Protein AF-A0AAU9J959-F1 (afdb_monomer)

Foldseek 3Di:
DDDPPPDPPVPPVPPPPQVPFDKDWDFAQAWKAFPPPRDIDHGRDIFIWGWDFDQADVPRTWIKTWGADPPPRDIWIWIQDPVVRDIATDPRMDGFDDPPDDPDPDPDPPPPVCVVVPCPPPPDPPPPPDVVCCVVCVVVVVVVVVVCVVCPCVVVVVVVVVVVVVVVVVVVVVVVVVVVVVVVVVVVVVVVVVVVVVVVVVVVVVVVVVVVVVVVVVVVVVVVVPD

Solvent-accessible surface area (backbone atoms only — not comparable to full-atom values): 13712 Å² total; per-residue (Å²): 146,82,84,84,89,74,79,83,72,80,64,90,71,76,74,63,81,71,75,79,42,56,75,45,81,42,62,35,89,53,36,31,25,32,74,87,73,68,50,73,44,53,54,67,44,75,42,71,23,34,52,42,78,78,52,62,58,88,91,46,73,27,42,33,40,40,30,63,43,93,84,78,64,47,60,33,30,36,31,49,36,83,89,79,75,43,76,42,67,69,36,51,41,44,82,55,78,85,66,93,82,64,95,73,92,70,85,67,83,73,54,84,74,60,65,70,73,64,64,71,76,78,71,70,83,75,66,76,76,55,70,70,54,48,68,62,47,44,63,54,51,50,54,50,49,64,58,47,60,77,55,68,61,48,62,61,55,51,50,53,51,53,52,51,53,52,52,51,51,52,50,51,52,52,51,52,52,51,49,50,57,50,49,53,52,52,53,52,50,51,50,53,51,52,52,54,53,52,52,51,54,51,52,52,50,51,54,50,51,53,52,50,52,55,49,52,53,55,54,52,61,60,60,70,76,76,119

Structure (mmCIF, N/CA/C/O backbone):
data_AF-A0AAU9J959-F1
#
_entry.id   AF-A0AAU9J959-F1
#
loop_
_atom_site.group_PDB
_atom_site.id
_atom_site.type_symbol
_atom_site.label_atom_id
_atom_site.label_alt_id
_atom_site.label_comp_id
_atom_site.label_asym_id
_atom_site.label_entity_id
_atom_site.label_seq_id
_atom_site.pdbx_PDB_ins_code
_atom_site.Cartn_x
_atom_site.Cartn_y
_atom_site.Cartn_z
_atom_site.occupancy
_atom_site.B_iso_or_equiv
_atom_site.auth_seq_id
_atom_site.auth_comp_id
_atom_site.auth_asym_id
_atom_site.auth_atom_id
_atom_site.pdbx_PDB_model_num
ATOM 1 N N . MET A 1 1 ? -31.324 23.853 -32.632 1.00 37.91 1 MET A N 1
ATOM 2 C CA . MET A 1 1 ? -30.798 22.564 -32.136 1.00 37.91 1 MET A CA 1
ATOM 3 C C . MET A 1 1 ? -29.363 22.775 -31.656 1.00 37.91 1 MET A C 1
ATOM 5 O O . MET A 1 1 ? -28.458 22.082 -32.082 1.00 37.91 1 MET A O 1
ATOM 9 N N . GLU A 1 2 ? -29.163 23.761 -30.781 1.00 39.84 2 GLU A N 1
ATOM 10 C CA . GLU A 1 2 ? -27.874 24.140 -30.195 1.00 39.84 2 GLU A CA 1
ATOM 11 C C . GLU A 1 2 ? -28.209 24.862 -28.891 1.00 39.84 2 GLU A C 1
ATOM 13 O O . GLU A 1 2 ? -28.784 25.939 -28.966 1.00 39.84 2 GLU A O 1
ATOM 18 N N . ASP A 1 3 ? -27.973 24.251 -27.724 1.00 32.47 3 ASP A N 1
ATOM 19 C CA . ASP A 1 3 ? -28.011 24.964 -26.430 1.00 32.47 3 ASP A CA 1
ATOM 20 C C . ASP A 1 3 ? -27.574 24.095 -25.228 1.00 32.47 3 ASP A C 1
ATOM 22 O O . ASP A 1 3 ? -28.152 24.150 -24.148 1.00 32.47 3 ASP A O 1
ATOM 26 N N . TRP A 1 4 ? -26.524 23.275 -25.370 1.00 44.03 4 TRP A N 1
ATOM 27 C CA . TRP A 1 4 ? -25.929 22.568 -24.216 1.00 44.03 4 TRP A CA 1
ATOM 28 C C . TRP A 1 4 ? -24.707 23.292 -23.620 1.00 44.03 4 TRP A C 1
ATOM 30 O O . TRP A 1 4 ? -24.178 22.880 -22.592 1.00 44.03 4 TRP A O 1
ATOM 40 N N . LYS A 1 5 ? -24.272 24.411 -24.219 1.00 39.72 5 LYS A N 1
ATOM 41 C CA . LYS A 1 5 ? -23.145 25.236 -23.741 1.00 39.72 5 LYS A CA 1
ATOM 42 C C . LYS A 1 5 ? -23.583 26.386 -22.823 1.00 39.72 5 LYS A C 1
ATOM 44 O O . LYS A 1 5 ? -23.086 27.503 -22.937 1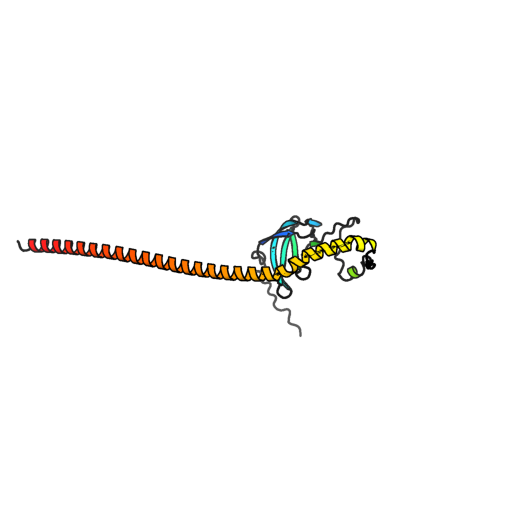.00 39.72 5 LYS A O 1
ATOM 49 N N . ARG A 1 6 ? -24.506 26.136 -21.893 1.00 37.28 6 ARG A N 1
ATOM 50 C CA . ARG A 1 6 ? -24.833 27.083 -20.816 1.00 37.28 6 ARG A CA 1
ATOM 51 C C . ARG A 1 6 ? -24.855 26.354 -19.480 1.00 37.28 6 ARG A C 1
ATOM 53 O O . ARG A 1 6 ? -25.817 25.668 -19.165 1.00 37.28 6 ARG A O 1
ATOM 60 N N . GLY A 1 7 ? -23.798 26.553 -18.690 1.00 36.66 7 GLY A N 1
ATOM 61 C CA . GLY A 1 7 ? -23.841 26.278 -17.254 1.00 36.66 7 GLY A CA 1
ATOM 62 C C . GLY A 1 7 ? -22.758 25.369 -16.683 1.00 36.66 7 GLY A C 1
ATOM 63 O O . GLY A 1 7 ? -23.074 24.569 -15.814 1.00 36.66 7 GLY A O 1
ATOM 64 N N . ILE A 1 8 ? -21.490 25.518 -17.074 1.00 38.78 8 ILE A N 1
ATOM 65 C CA . ILE A 1 8 ? -20.405 25.222 -16.128 1.00 38.78 8 ILE A CA 1
ATOM 66 C C . ILE A 1 8 ? -20.077 26.562 -15.478 1.00 38.78 8 ILE A C 1
ATOM 68 O O . ILE A 1 8 ? -19.287 27.344 -16.001 1.00 38.78 8 ILE A O 1
ATOM 72 N N . LYS A 1 9 ? -20.777 26.892 -14.387 1.00 37.84 9 LYS A N 1
ATOM 73 C CA . LYS A 1 9 ? -20.259 27.907 -13.471 1.00 37.84 9 LYS A CA 1
ATOM 74 C C . LYS A 1 9 ? -18.955 27.324 -12.942 1.00 37.84 9 LYS A C 1
ATOM 76 O O . LYS A 1 9 ? -18.967 26.250 -12.352 1.00 37.84 9 LYS A O 1
ATOM 81 N N . GLU A 1 10 ? -17.840 27.982 -13.228 1.00 45.91 10 GLU A N 1
ATOM 82 C CA . GLU A 1 10 ? -16.581 27.707 -12.548 1.00 45.91 10 GLU A CA 1
ATOM 83 C C . GLU A 1 10 ? -16.807 28.001 -11.065 1.00 45.91 10 GLU A C 1
ATOM 85 O O . GLU A 1 10 ? -16.746 29.150 -10.615 1.00 45.91 10 GLU A O 1
ATOM 90 N N . ASP A 1 11 ? -17.167 26.966 -10.311 1.00 43.56 11 ASP A N 1
ATOM 91 C CA . ASP A 1 11 ? -17.245 27.033 -8.865 1.00 43.56 11 ASP A CA 1
ATOM 92 C C . ASP A 1 11 ? -15.832 27.327 -8.360 1.00 43.56 11 ASP A C 1
ATOM 94 O O . ASP A 1 11 ? -14.996 26.434 -8.256 1.00 43.56 11 ASP A O 1
ATOM 98 N N . LYS A 1 12 ? -15.563 28.592 -8.019 1.00 45.69 12 LYS A N 1
ATOM 99 C CA . LYS A 1 12 ? -14.295 29.102 -7.456 1.00 45.69 12 LYS A CA 1
ATOM 100 C C . LYS A 1 12 ? -13.940 28.519 -6.073 1.00 45.69 12 LYS A C 1
ATOM 102 O O . LYS A 1 12 ? -13.174 29.113 -5.328 1.00 45.69 12 LYS A O 1
ATOM 107 N N . ASN A 1 13 ? -14.510 27.367 -5.722 1.00 45.75 13 ASN A N 1
ATOM 108 C CA . ASN A 1 13 ? -14.187 26.560 -4.550 1.00 45.75 13 ASN A CA 1
ATOM 109 C C . ASN A 1 13 ? -13.456 25.255 -4.939 1.00 45.75 13 ASN A C 1
ATOM 111 O O . ASN A 1 13 ? -13.311 24.341 -4.132 1.00 45.75 13 ASN A O 1
ATOM 115 N N . CYS A 1 14 ? -13.000 25.140 -6.193 1.00 44.38 14 CYS A N 1
ATOM 116 C CA . CYS A 1 14 ? -12.197 24.025 -6.697 1.00 44.38 14 CYS A CA 1
ATOM 117 C C . CYS A 1 14 ? -10.697 24.120 -6.344 1.00 44.38 14 CYS A C 1
ATOM 119 O O . CYS A 1 14 ? -9.874 23.431 -6.945 1.00 44.38 14 CYS A O 1
ATOM 121 N N . GLU A 1 15 ? -10.333 24.924 -5.345 1.00 46.97 15 GLU A N 1
ATOM 122 C CA . GLU A 1 15 ? -9.021 24.898 -4.700 1.00 46.97 15 GLU A CA 1
ATOM 123 C C . GLU A 1 15 ? -9.154 24.124 -3.379 1.00 46.97 15 GLU A C 1
ATOM 125 O O . GLU A 1 15 ? -9.933 24.496 -2.513 1.00 46.97 15 GLU A O 1
ATOM 130 N N . ASN A 1 16 ? -8.398 23.025 -3.255 1.00 53.12 16 ASN A N 1
ATOM 131 C CA . ASN A 1 16 ? -8.235 22.160 -2.070 1.00 53.12 16 ASN A CA 1
ATOM 132 C C . ASN A 1 16 ? -9.115 20.915 -1.861 1.00 53.12 16 ASN A C 1
ATOM 134 O O . ASN A 1 16 ? -9.102 20.327 -0.779 1.00 53.12 16 ASN A O 1
ATOM 138 N N . TRP A 1 17 ? -9.703 20.337 -2.913 1.00 47.16 17 TRP A N 1
ATOM 139 C CA . TRP A 1 17 ? -10.293 18.985 -2.813 1.00 47.16 17 TRP A CA 1
ATOM 140 C C . TRP A 1 17 ? -9.295 17.895 -2.355 1.00 47.16 17 TRP A C 1
ATOM 142 O O . TRP A 1 17 ? -9.695 16.867 -1.812 1.00 47.16 17 TRP A O 1
ATOM 152 N N . ARG A 1 18 ? -7.982 18.121 -2.521 1.00 55.59 18 ARG A N 1
ATOM 153 C CA . ARG A 1 18 ? -6.918 17.198 -2.084 1.00 55.59 18 ARG A CA 1
ATOM 154 C C . ARG A 1 18 ? -6.575 17.271 -0.597 1.00 55.59 18 ARG A C 1
ATOM 156 O O . ARG A 1 18 ? -5.924 16.358 -0.094 1.00 55.59 18 ARG A O 1
ATOM 163 N N . GLU A 1 19 ? -6.972 18.324 0.115 1.00 64.62 19 GLU A N 1
ATOM 164 C CA . GLU A 1 19 ? -6.566 18.503 1.517 1.00 64.62 19 GLU A CA 1
ATOM 165 C C . GLU A 1 19 ? -7.244 17.516 2.468 1.00 64.62 19 GLU A C 1
ATOM 167 O O . GLU A 1 19 ? -6.642 17.121 3.467 1.00 64.62 19 GLU A O 1
ATOM 172 N N . ASN A 1 20 ? -8.439 17.047 2.101 1.00 79.56 20 ASN A N 1
ATOM 173 C CA . ASN A 1 20 ? -9.240 16.110 2.891 1.00 79.56 20 ASN A CA 1
ATOM 174 C C . ASN A 1 20 ? -9.001 14.634 2.535 1.00 79.56 20 ASN A C 1
ATOM 176 O O . ASN A 1 20 ? -9.711 13.758 3.027 1.00 79.56 20 ASN A O 1
ATOM 180 N N . LEU A 1 21 ? -8.019 14.332 1.683 1.00 87.00 21 LEU A N 1
ATOM 181 C CA . LEU A 1 21 ? -7.719 12.955 1.305 1.00 87.00 21 LEU A CA 1
ATOM 182 C C . LEU A 1 21 ? -6.914 12.228 2.390 1.00 87.00 21 LEU A C 1
ATOM 184 O O . LEU A 1 21 ? -6.023 12.829 3.004 1.00 87.00 21 LEU A O 1
ATOM 188 N N . PRO A 1 22 ? -7.165 10.921 2.594 1.00 92.38 22 PRO A N 1
ATOM 189 C CA . PRO A 1 22 ? -6.358 10.111 3.490 1.00 92.38 22 PRO A CA 1
ATOM 190 C C . PRO A 1 22 ? -4.894 10.118 3.035 1.00 92.38 22 PRO A C 1
ATOM 192 O O . PRO A 1 22 ? -4.568 9.846 1.877 1.00 92.38 22 PRO A O 1
ATOM 195 N N . LYS A 1 23 ? -4.012 10.472 3.973 1.00 94.19 23 LYS A N 1
ATOM 196 C CA . LYS A 1 23 ? -2.560 10.513 3.785 1.00 94.19 23 LYS A CA 1
ATOM 197 C C . LYS A 1 23 ? -1.967 9.198 4.275 1.00 94.19 23 LYS A C 1
ATOM 199 O O . LYS A 1 23 ? -2.109 8.867 5.450 1.00 94.19 23 LYS A O 1
ATOM 204 N N . THR A 1 24 ? -1.250 8.510 3.397 1.00 95.06 24 THR A N 1
ATOM 205 C CA . THR A 1 24 ? -0.644 7.202 3.676 1.00 95.06 24 THR A CA 1
ATOM 206 C C . THR A 1 24 ? 0.814 7.202 3.210 1.00 95.06 24 THR A C 1
ATOM 208 O O . THR A 1 24 ? 1.179 7.891 2.255 1.00 95.06 24 THR A O 1
ATOM 211 N N . THR A 1 25 ? 1.679 6.451 3.891 1.00 96.88 25 THR A N 1
ATOM 212 C CA . THR A 1 25 ? 3.036 6.169 3.401 1.00 96.88 25 THR A CA 1
ATOM 213 C C . THR A 1 25 ? 2.958 5.012 2.412 1.00 96.88 25 THR A C 1
ATOM 215 O O . THR A 1 25 ? 2.514 3.928 2.777 1.00 96.88 25 THR A O 1
ATOM 218 N N . PHE A 1 26 ? 3.369 5.245 1.170 1.00 96.06 26 PHE A N 1
ATOM 219 C CA . PHE A 1 26 ? 3.335 4.269 0.087 1.00 96.06 26 PHE A CA 1
ATOM 220 C C . PHE A 1 26 ? 4.758 3.850 -0.293 1.00 96.06 26 PHE A C 1
ATOM 222 O O . PHE A 1 26 ? 5.629 4.699 -0.500 1.00 96.06 26 PHE A O 1
ATOM 229 N N . GLU A 1 27 ? 4.991 2.544 -0.378 1.00 97.25 27 GLU A N 1
ATOM 230 C CA . GLU A 1 27 ? 6.225 1.960 -0.902 1.00 97.25 27 GLU A CA 1
ATOM 231 C C . GLU A 1 27 ? 6.054 1.658 -2.383 1.00 97.25 27 GLU A C 1
ATOM 233 O O . GLU A 1 27 ? 5.126 0.960 -2.786 1.00 97.25 27 GLU A O 1
ATOM 238 N N . ILE A 1 28 ? 6.953 2.193 -3.204 1.00 95.25 28 ILE A N 1
ATOM 239 C CA . ILE A 1 28 ? 6.869 2.031 -4.653 1.00 95.25 28 ILE A CA 1
ATOM 240 C C . ILE A 1 28 ? 7.106 0.550 -5.038 1.00 95.25 28 ILE A C 1
ATOM 242 O O . ILE A 1 28 ? 8.155 0.001 -4.688 1.00 95.25 28 ILE A O 1
ATOM 246 N N . PRO A 1 29 ? 6.183 -0.105 -5.773 1.00 95.19 29 PRO A N 1
ATOM 247 C CA . PRO A 1 29 ? 6.253 -1.547 -6.045 1.00 95.19 29 PRO A CA 1
ATOM 248 C C . PRO A 1 29 ? 7.248 -1.949 -7.149 1.00 95.19 29 PRO A C 1
ATOM 250 O O . PRO A 1 29 ? 7.748 -3.077 -7.138 1.00 95.19 29 PRO A O 1
ATOM 253 N N . PHE A 1 30 ? 7.561 -1.048 -8.083 1.00 94.38 30 PHE A N 1
ATOM 254 C CA . PHE A 1 30 ? 8.492 -1.256 -9.202 1.00 94.38 30 PHE A CA 1
ATOM 255 C C . PHE A 1 30 ? 9.227 0.040 -9.545 1.00 94.38 30 PHE A C 1
ATOM 257 O O . PHE A 1 30 ? 8.795 1.118 -9.152 1.00 94.38 30 PHE A O 1
ATOM 264 N N . ASP A 1 31 ? 10.326 -0.054 -10.289 1.00 94.94 31 ASP A N 1
ATOM 265 C CA . ASP A 1 31 ? 11.095 1.124 -10.683 1.00 94.94 31 ASP A CA 1
ATOM 266 C C . ASP A 1 31 ? 10.251 2.033 -11.594 1.00 94.94 31 ASP A C 1
ATOM 268 O O . ASP A 1 31 ? 9.720 1.592 -12.615 1.00 94.94 31 ASP A O 1
ATOM 272 N N . ILE A 1 32 ? 10.112 3.306 -11.220 1.00 94.75 32 ILE A N 1
ATOM 273 C CA . ILE A 1 32 ? 9.365 4.310 -11.991 1.00 94.75 32 ILE A CA 1
ATOM 274 C C . ILE A 1 32 ? 10.238 5.512 -12.310 1.00 94.75 32 ILE A C 1
ATOM 276 O O . ILE A 1 32 ? 11.036 5.944 -11.479 1.00 94.75 32 ILE A O 1
ATOM 280 N N . ALA A 1 33 ? 10.043 6.108 -13.479 1.00 94.31 33 ALA A N 1
ATOM 281 C CA . ALA A 1 33 ? 10.669 7.370 -13.848 1.00 94.31 33 ALA A CA 1
ATOM 282 C C . ALA A 1 33 ? 9.623 8.487 -13.944 1.00 94.31 33 ALA A C 1
ATOM 284 O O . ALA A 1 33 ? 8.500 8.287 -14.409 1.00 94.31 33 ALA A O 1
ATOM 285 N N . CYS A 1 34 ? 9.978 9.676 -13.454 1.00 94.75 34 CYS A N 1
ATOM 286 C CA . CYS A 1 34 ? 9.133 10.864 -13.565 1.00 94.75 34 CYS A CA 1
ATOM 287 C C . CYS A 1 34 ? 9.187 11.425 -14.989 1.00 94.75 34 CYS A C 1
ATOM 289 O O . CYS A 1 34 ? 10.269 11.775 -15.448 1.00 94.75 34 CYS A O 1
ATOM 291 N N . SER A 1 35 ? 8.035 11.653 -15.622 1.00 93.25 35 SER A N 1
ATOM 292 C CA . SER A 1 35 ? 7.972 12.182 -16.995 1.00 93.25 35 SER A CA 1
ATOM 293 C C . SER A 1 35 ? 8.552 13.596 -17.168 1.00 93.25 35 SER A C 1
ATOM 295 O O . SER A 1 35 ? 8.833 13.995 -18.293 1.00 93.25 35 SER A O 1
ATOM 297 N N . ALA A 1 36 ? 8.684 14.373 -16.087 1.00 92.00 36 ALA A N 1
ATOM 298 C CA . ALA A 1 36 ? 9.100 15.779 -16.148 1.00 92.00 36 ALA A CA 1
ATOM 299 C C . ALA A 1 36 ? 10.579 16.021 -15.802 1.00 92.00 36 ALA A C 1
ATOM 301 O O . ALA A 1 36 ? 11.129 17.049 -16.173 1.00 92.00 36 ALA A O 1
ATOM 302 N N . CYS A 1 37 ? 11.216 15.138 -15.026 1.00 91.38 37 CYS A N 1
ATOM 303 C CA . CYS A 1 37 ? 12.613 15.326 -14.600 1.00 91.38 37 CYS A CA 1
ATOM 304 C C . CYS A 1 37 ? 13.482 14.077 -14.747 1.00 91.38 37 CYS A C 1
ATOM 306 O O . CYS A 1 37 ? 14.606 14.074 -14.240 1.00 91.38 37 CYS A O 1
ATOM 308 N N . ASP A 1 38 ? 12.923 13.006 -15.320 1.00 90.75 38 ASP A N 1
ATOM 309 C CA . ASP A 1 38 ? 13.556 11.703 -15.548 1.00 90.75 38 ASP A CA 1
ATOM 310 C C . ASP A 1 38 ? 14.268 11.126 -14.315 1.00 90.75 38 ASP A C 1
ATOM 312 O O . ASP A 1 38 ? 15.171 10.295 -14.391 1.00 90.75 38 ASP A O 1
ATOM 316 N N . LYS A 1 39 ? 13.847 11.551 -13.115 1.00 92.88 39 LYS A N 1
ATOM 317 C CA . LYS A 1 39 ? 14.326 10.952 -11.876 1.00 92.88 39 LYS A CA 1
ATOM 318 C C . LYS A 1 39 ? 13.691 9.580 -11.730 1.00 92.88 39 LYS A C 1
ATOM 320 O O . LYS A 1 39 ? 12.466 9.472 -11.680 1.00 92.88 39 LYS A O 1
ATOM 325 N N . ILE A 1 40 ? 14.548 8.585 -11.565 1.00 93.44 40 ILE A N 1
ATOM 326 C CA . ILE A 1 40 ? 14.154 7.216 -11.267 1.00 93.44 40 ILE A CA 1
ATOM 327 C C . ILE A 1 40 ? 13.905 7.089 -9.759 1.00 93.44 40 ILE A C 1
ATOM 329 O O . ILE A 1 40 ? 14.723 7.512 -8.932 1.00 93.44 40 ILE A O 1
ATOM 333 N N . PHE A 1 41 ? 12.761 6.520 -9.405 1.00 94.81 41 PHE A N 1
ATOM 334 C CA . PHE A 1 41 ? 12.437 6.039 -8.073 1.00 94.81 41 PHE A CA 1
ATOM 335 C C . PHE A 1 41 ? 12.486 4.522 -8.108 1.00 94.81 41 PHE A C 1
ATOM 337 O O . PHE A 1 41 ? 11.728 3.890 -8.839 1.00 94.81 41 PHE A O 1
ATOM 344 N N . TYR A 1 42 ? 13.387 3.953 -7.320 1.00 95.62 42 TYR A N 1
ATOM 345 C CA . TYR A 1 42 ? 13.553 2.512 -7.264 1.00 95.62 42 TYR A CA 1
ATOM 346 C C . TYR A 1 42 ? 12.460 1.859 -6.420 1.00 95.62 42 TYR A C 1
ATOM 348 O O . TYR A 1 42 ? 11.914 2.477 -5.492 1.00 95.62 42 TYR A O 1
ATOM 356 N N . LYS A 1 43 ? 12.190 0.589 -6.706 1.00 95.06 43 LYS A N 1
ATOM 357 C CA . LYS A 1 43 ? 11.351 -0.288 -5.894 1.00 95.06 43 LYS A CA 1
ATOM 358 C C . LYS A 1 43 ? 11.731 -0.203 -4.410 1.00 95.06 43 LYS A C 1
ATOM 360 O O . LYS A 1 43 ? 12.907 -0.188 -4.054 1.00 95.06 43 LYS A O 1
ATOM 365 N N . GLY A 1 44 ? 10.722 -0.144 -3.545 1.00 95.31 44 GLY A N 1
ATOM 366 C CA . GLY A 1 44 ? 10.876 -0.006 -2.094 1.00 95.31 44 GLY A CA 1
ATOM 367 C C . GLY A 1 44 ? 11.102 1.431 -1.616 1.00 95.31 44 GLY A C 1
ATOM 368 O O . GLY A 1 44 ? 11.212 1.672 -0.416 1.00 95.31 44 GLY A O 1
ATOM 369 N N . THR A 1 45 ? 11.143 2.421 -2.515 1.00 95.44 45 THR A N 1
ATOM 370 C CA . THR A 1 45 ? 11.227 3.824 -2.093 1.00 95.44 45 THR A CA 1
ATOM 371 C C . THR A 1 45 ? 9.929 4.242 -1.404 1.00 95.44 45 THR A C 1
ATOM 373 O O . THR A 1 45 ? 8.862 4.234 -2.014 1.00 95.44 45 THR A O 1
ATOM 376 N N . GLN A 1 46 ? 10.034 4.677 -0.148 1.00 96.69 46 GLN A N 1
ATOM 377 C CA . GLN A 1 46 ? 8.913 5.224 0.614 1.00 96.69 46 GLN A CA 1
ATOM 378 C C . GLN A 1 46 ? 8.610 6.677 0.219 1.00 96.69 46 GLN A C 1
ATOM 380 O O . GLN A 1 46 ? 9.502 7.543 0.171 1.00 96.69 46 GLN A O 1
ATOM 385 N N . MET A 1 47 ? 7.331 6.960 -0.035 1.00 95.38 47 MET A N 1
ATOM 386 C CA . MET A 1 47 ? 6.809 8.290 -0.342 1.00 95.38 47 MET A CA 1
ATOM 387 C C . MET A 1 47 ? 5.498 8.556 0.398 1.00 95.38 47 MET A C 1
ATOM 389 O O . MET A 1 47 ? 4.693 7.660 0.623 1.00 95.38 47 MET A O 1
ATOM 393 N N . LYS A 1 48 ? 5.268 9.815 0.782 1.00 94.88 48 LYS A N 1
ATOM 394 C CA . LYS A 1 48 ? 3.956 10.243 1.279 1.00 94.88 48 LYS A CA 1
ATOM 395 C C . LYS A 1 48 ? 3.014 10.369 0.086 1.00 94.88 48 LYS A C 1
ATOM 397 O O . LYS A 1 48 ? 3.342 11.083 -0.864 1.00 94.88 48 LYS A O 1
ATOM 402 N N . ALA A 1 49 ? 1.868 9.710 0.157 1.00 95.44 49 ALA A N 1
ATOM 403 C CA . ALA A 1 49 ? 0.866 9.695 -0.895 1.00 95.44 49 ALA A CA 1
ATOM 404 C C . ALA A 1 49 ? -0.515 10.058 -0.342 1.00 95.44 49 ALA A C 1
ATOM 406 O O . ALA A 1 49 ? -0.823 9.837 0.832 1.00 95.44 49 ALA A O 1
ATOM 407 N N . PHE A 1 50 ? -1.340 10.616 -1.216 1.00 95.06 50 PHE A N 1
ATOM 408 C CA . PHE A 1 50 ? -2.770 10.773 -1.018 1.00 95.06 50 PHE A CA 1
ATOM 409 C C . PHE A 1 50 ? -3.468 9.586 -1.656 1.00 95.06 50 PHE A C 1
ATOM 411 O O . PHE A 1 50 ? -3.219 9.274 -2.820 1.00 95.06 50 PHE A O 1
ATOM 418 N N . GLN A 1 51 ? -4.322 8.930 -0.887 1.00 94.31 51 GLN A N 1
ATOM 419 C CA . GLN A 1 51 ? -5.095 7.794 -1.349 1.00 94.31 51 GLN A CA 1
ATOM 420 C C . GLN A 1 51 ? -6.480 8.266 -1.798 1.00 94.31 51 GLN A C 1
ATOM 422 O O . GLN A 1 51 ? -7.166 8.989 -1.073 1.00 94.31 51 GLN A O 1
ATOM 427 N N . GLN A 1 52 ? -6.896 7.847 -2.988 1.00 93.88 52 GLN A N 1
ATOM 428 C CA . GLN A 1 52 ? -8.206 8.149 -3.558 1.00 93.88 52 GLN A CA 1
ATOM 429 C C . GLN A 1 52 ? -8.844 6.888 -4.121 1.00 93.88 52 GLN A C 1
ATOM 431 O O . GLN A 1 52 ? -8.150 6.026 -4.644 1.00 93.88 52 GLN A O 1
ATOM 436 N N . ASN A 1 53 ? -10.167 6.795 -4.053 1.00 94.31 53 ASN A N 1
ATOM 437 C CA . ASN A 1 53 ? -10.906 5.738 -4.734 1.00 94.31 53 ASN A CA 1
ATOM 438 C C . ASN A 1 53 ? -11.426 6.316 -6.052 1.00 94.31 53 ASN A C 1
ATOM 440 O O . ASN A 1 53 ? -12.230 7.249 -6.026 1.00 94.31 53 ASN A O 1
ATOM 444 N N . THR A 1 54 ? -10.950 5.795 -7.182 1.00 92.25 54 THR A N 1
ATOM 445 C CA . THR A 1 54 ? -11.239 6.368 -8.507 1.00 92.25 54 THR A CA 1
ATOM 446 C C . THR A 1 54 ? -12.440 5.689 -9.161 1.00 92.25 54 THR A C 1
ATOM 448 O O . THR A 1 54 ? -13.387 6.356 -9.575 1.00 92.25 54 THR A O 1
ATOM 451 N N . ARG A 1 55 ? -12.416 4.356 -9.260 1.00 93.69 55 ARG A N 1
ATOM 452 C CA . ARG A 1 55 ? -13.464 3.517 -9.876 1.00 93.69 55 ARG A CA 1
ATOM 453 C C . ARG A 1 55 ? -13.589 2.204 -9.104 1.00 93.69 55 ARG A C 1
ATOM 455 O O . ARG A 1 55 ? -12.785 1.942 -8.219 1.00 93.69 55 ARG A O 1
ATOM 462 N N . ASN A 1 56 ? -14.562 1.368 -9.456 1.00 94.75 56 ASN A N 1
ATOM 463 C CA . ASN A 1 56 ? -14.674 0.002 -8.943 1.00 94.75 56 ASN A CA 1
ATOM 464 C C . ASN A 1 56 ? -14.502 -0.999 -10.094 1.00 94.75 56 ASN A C 1
ATOM 466 O O . ASN A 1 56 ? -15.110 -0.827 -11.149 1.00 94.75 56 ASN A O 1
ATOM 470 N N . TYR A 1 57 ? -13.708 -2.045 -9.871 1.00 94.94 57 TYR A N 1
ATOM 471 C CA . TYR A 1 57 ? -13.672 -3.255 -10.691 1.00 94.94 57 TYR A CA 1
ATOM 472 C C . TYR A 1 57 ? -14.611 -4.281 -10.051 1.00 94.94 57 TYR A C 1
ATOM 474 O O . TYR A 1 57 ? -14.319 -4.793 -8.969 1.00 94.94 57 TYR A O 1
ATOM 482 N N . PHE A 1 58 ? -15.778 -4.519 -10.655 1.00 94.88 58 PHE A N 1
ATOM 483 C CA . PHE A 1 58 ? -16.893 -5.248 -10.032 1.00 94.88 58 PHE A CA 1
ATOM 484 C C . PHE A 1 58 ? -17.217 -4.717 -8.618 1.00 94.88 58 PHE A C 1
ATOM 486 O O . PHE A 1 58 ? -17.756 -3.620 -8.482 1.00 94.88 58 PHE A O 1
ATOM 493 N N . SER A 1 59 ? -16.879 -5.465 -7.561 1.00 94.25 59 SER A N 1
ATOM 494 C CA . SER A 1 59 ? -17.071 -5.073 -6.155 1.00 94.25 59 SER A CA 1
ATOM 495 C C . SER A 1 59 ? -15.818 -4.501 -5.478 1.00 94.25 59 SER A C 1
ATOM 497 O O . SER A 1 59 ? -15.906 -4.008 -4.355 1.00 94.25 59 SER A O 1
ATOM 499 N N . THR A 1 60 ? -14.646 -4.606 -6.108 1.00 95.62 60 THR A N 1
ATOM 500 C CA . THR A 1 60 ? -13.361 -4.160 -5.548 1.00 95.62 60 THR A CA 1
ATOM 501 C C . THR A 1 60 ? -13.035 -2.728 -5.981 1.00 95.62 60 THR A C 1
ATOM 503 O O . THR A 1 60 ? -13.047 -2.453 -7.181 1.00 95.62 60 THR A O 1
ATOM 506 N N . PRO A 1 61 ? -12.734 -1.800 -5.054 1.00 95.81 61 PRO A N 1
ATOM 507 C CA . PRO A 1 61 ? -12.372 -0.436 -5.416 1.00 95.81 61 PRO A CA 1
ATOM 508 C C . PRO A 1 61 ? -10.959 -0.371 -6.004 1.00 95.81 61 PRO A C 1
ATOM 510 O O . PRO A 1 61 ? -10.014 -0.912 -5.432 1.00 95.81 61 PRO A O 1
ATOM 513 N N . ILE A 1 62 ? -10.823 0.346 -7.116 1.00 96.88 62 ILE A N 1
ATOM 514 C CA . ILE A 1 62 ? -9.546 0.763 -7.691 1.00 96.88 62 ILE A CA 1
ATOM 515 C C . ILE A 1 62 ? -9.092 2.014 -6.945 1.00 96.88 62 ILE A C 1
ATOM 517 O O . ILE A 1 62 ? -9.708 3.085 -7.011 1.00 96.88 62 ILE A O 1
ATOM 521 N N . ILE A 1 63 ? -7.998 1.842 -6.220 1.00 95.94 63 ILE A N 1
ATOM 522 C CA . ILE A 1 63 ? -7.349 2.863 -5.413 1.00 95.94 63 ILE A CA 1
ATOM 523 C C . ILE A 1 63 ? -6.233 3.512 -6.232 1.00 95.94 63 ILE A C 1
ATOM 525 O O . ILE A 1 63 ? -5.391 2.814 -6.800 1.00 95.94 63 ILE A O 1
ATOM 529 N N . GLU A 1 64 ? -6.216 4.841 -6.244 1.00 96.12 64 GLU A N 1
ATOM 530 C CA . GLU A 1 64 ? -5.167 5.684 -6.803 1.00 96.12 64 GLU A CA 1
ATOM 531 C C . GLU A 1 64 ? -4.333 6.324 -5.686 1.00 96.12 64 GLU A C 1
ATOM 533 O O . GLU A 1 64 ? -4.856 6.942 -4.755 1.00 96.12 64 GLU A O 1
ATOM 538 N N . PHE A 1 65 ?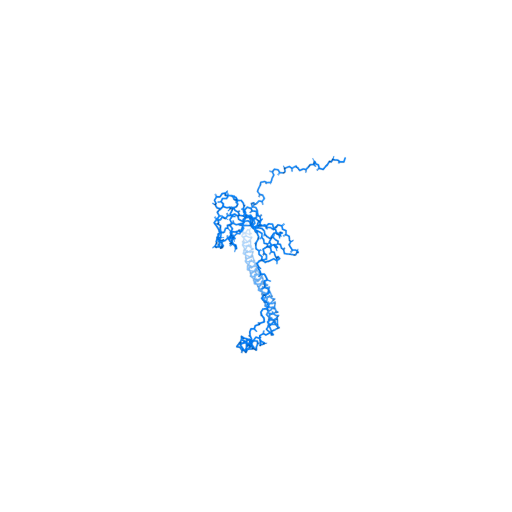 -3.015 6.202 -5.806 1.00 96.62 65 PHE A N 1
ATOM 539 C CA . PHE A 1 65 ? -2.026 6.822 -4.937 1.00 96.62 65 PHE A CA 1
ATOM 540 C C . PHE A 1 65 ? -1.372 7.992 -5.665 1.00 96.62 65 PHE A C 1
ATOM 542 O O . PHE A 1 65 ? -0.521 7.806 -6.535 1.00 96.62 65 PHE A O 1
ATOM 549 N N . SER A 1 66 ? -1.759 9.204 -5.279 1.00 94.81 66 SER A N 1
ATOM 550 C CA . SER A 1 66 ? -1.245 10.462 -5.819 1.00 94.81 66 SER A CA 1
ATOM 551 C C . SER A 1 66 ? -0.137 11.027 -4.925 1.00 94.81 66 SER A C 1
ATOM 553 O O . SER A 1 66 ? -0.340 11.265 -3.734 1.00 94.81 66 SER A O 1
ATOM 555 N N . MET A 1 67 ? 1.043 11.295 -5.477 1.00 94.00 67 MET A N 1
ATOM 556 C CA . MET A 1 67 ? 2.198 11.837 -4.750 1.00 94.00 67 MET A CA 1
ATOM 557 C C . MET A 1 67 ? 2.948 12.886 -5.574 1.00 94.00 67 MET A C 1
ATOM 559 O O . MET A 1 67 ? 2.810 12.956 -6.790 1.00 94.00 67 MET A O 1
ATOM 563 N N . ARG A 1 68 ? 3.760 13.723 -4.919 1.00 93.25 68 ARG A N 1
ATOM 564 C CA . ARG A 1 68 ? 4.605 14.715 -5.607 1.00 93.25 68 ARG A CA 1
ATOM 565 C C . ARG A 1 68 ? 6.034 14.207 -5.767 1.00 93.25 68 ARG A C 1
ATOM 567 O O . ARG A 1 68 ? 6.615 13.658 -4.829 1.00 93.25 68 ARG A O 1
ATOM 574 N N . CYS A 1 69 ? 6.629 14.452 -6.930 1.00 93.06 69 CYS A N 1
ATOM 575 C CA . CYS A 1 69 ? 8.035 14.166 -7.186 1.00 93.06 69 CYS A CA 1
ATOM 576 C C . CYS A 1 69 ? 8.948 15.002 -6.271 1.00 93.06 69 CYS A C 1
ATOM 578 O O . CYS A 1 69 ? 8.776 16.212 -6.139 1.00 93.06 69 CYS A O 1
ATOM 580 N N . LYS A 1 70 ? 9.983 14.368 -5.698 1.00 88.69 70 LYS A N 1
ATOM 581 C CA . LYS A 1 70 ? 10.947 15.021 -4.789 1.00 88.69 70 LYS A CA 1
ATOM 582 C C . LYS A 1 70 ? 11.801 16.119 -5.452 1.00 88.69 70 LYS A C 1
ATOM 584 O O . LYS A 1 70 ? 12.420 16.885 -4.730 1.00 88.69 70 LYS A O 1
ATOM 589 N N . LYS A 1 71 ? 11.905 16.155 -6.790 1.00 90.62 71 LYS A N 1
ATOM 590 C CA . LYS A 1 71 ? 12.720 17.145 -7.529 1.00 90.62 71 LYS A CA 1
ATOM 591 C C . LYS A 1 71 ? 11.885 18.275 -8.139 1.00 90.62 71 LYS A C 1
ATOM 593 O O . LYS A 1 71 ? 12.157 19.429 -7.861 1.00 90.62 71 LYS A O 1
ATOM 598 N N . CYS A 1 72 ? 10.900 17.949 -8.979 1.00 89.19 72 CYS A N 1
ATOM 599 C CA . CYS A 1 72 ? 10.192 18.931 -9.815 1.00 89.19 72 CYS A CA 1
ATOM 600 C C . CYS A 1 72 ? 8.748 19.223 -9.376 1.00 89.19 72 CYS A C 1
ATOM 602 O O . CYS A 1 72 ? 8.002 19.822 -10.138 1.00 89.19 72 CYS A O 1
ATOM 604 N N . ALA A 1 73 ? 8.323 18.747 -8.198 1.00 88.38 73 ALA A N 1
ATOM 605 C CA . ALA A 1 73 ? 6.953 18.873 -7.680 1.00 88.38 73 ALA A CA 1
ATOM 606 C C . ALA A 1 73 ? 5.828 18.347 -8.603 1.00 88.38 73 ALA A C 1
ATOM 608 O O . ALA A 1 73 ? 4.654 18.495 -8.265 1.00 88.38 73 ALA A O 1
ATOM 609 N N . ASN A 1 74 ? 6.173 17.677 -9.711 1.00 92.31 74 ASN A N 1
ATOM 610 C CA . ASN A 1 74 ? 5.219 17.050 -10.618 1.00 92.31 74 ASN A CA 1
ATOM 611 C C . ASN A 1 74 ? 4.367 16.007 -9.884 1.00 92.31 74 ASN A C 1
ATOM 613 O O . ASN A 1 74 ? 4.863 15.317 -8.982 1.00 92.31 74 ASN A O 1
ATOM 617 N N . LEU A 1 75 ? 3.102 15.891 -10.275 1.00 92.56 75 LEU A N 1
ATOM 618 C CA . LEU A 1 75 ? 2.182 14.909 -9.721 1.00 92.56 75 LEU A CA 1
ATOM 619 C C . LEU A 1 75 ? 2.432 13.549 -10.375 1.00 92.56 75 LEU A C 1
ATOM 621 O O . LEU A 1 75 ? 2.473 13.437 -11.596 1.00 92.56 75 LEU A O 1
ATOM 625 N N . ILE A 1 76 ? 2.584 12.528 -9.544 1.00 94.44 76 ILE A N 1
ATOM 626 C CA . ILE A 1 76 ? 2.732 11.134 -9.939 1.00 94.44 76 ILE A CA 1
ATOM 627 C C . ILE A 1 76 ? 1.549 10.372 -9.349 1.00 94.44 76 ILE A C 1
ATOM 629 O O . ILE A 1 76 ? 1.327 10.455 -8.139 1.00 94.44 76 ILE A O 1
ATOM 633 N N . ALA A 1 77 ? 0.812 9.639 -10.178 1.00 95.19 77 ALA A N 1
ATOM 634 C CA . ALA A 1 77 ? -0.306 8.808 -9.744 1.00 95.19 77 ALA A CA 1
ATOM 635 C C . ALA A 1 77 ? -0.093 7.349 -10.156 1.00 95.19 77 ALA A C 1
ATOM 637 O O . ALA A 1 77 ? 0.251 7.066 -11.305 1.00 95.19 77 ALA A O 1
ATOM 638 N N . ILE A 1 78 ? -0.312 6.434 -9.213 1.00 96.12 78 ILE A N 1
ATOM 639 C CA . ILE A 1 78 ? -0.246 4.982 -9.418 1.00 96.12 78 ILE A CA 1
ATOM 640 C C . ILE A 1 78 ? -1.597 4.393 -9.027 1.00 96.12 78 ILE A C 1
ATOM 642 O O . ILE A 1 78 ? -2.104 4.70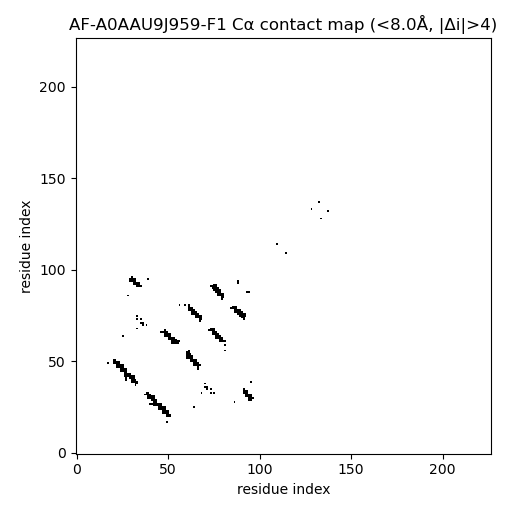1 -7.950 1.00 96.12 78 ILE A O 1
ATOM 646 N N . GLN A 1 79 ? -2.168 3.545 -9.873 1.00 96.56 79 GLN A N 1
ATOM 647 C CA . GLN A 1 79 ? -3.433 2.864 -9.619 1.00 96.56 79 GLN A CA 1
ATOM 648 C C . GLN A 1 79 ? -3.213 1.386 -9.297 1.00 96.56 79 GLN A C 1
ATOM 650 O O . GLN A 1 79 ? -2.184 0.798 -9.625 1.00 96.56 79 GLN A O 1
ATOM 655 N N . THR A 1 80 ? -4.180 0.804 -8.598 1.00 97.25 80 THR A N 1
ATOM 656 C CA . THR A 1 80 ? -4.274 -0.642 -8.365 1.00 97.25 80 THR 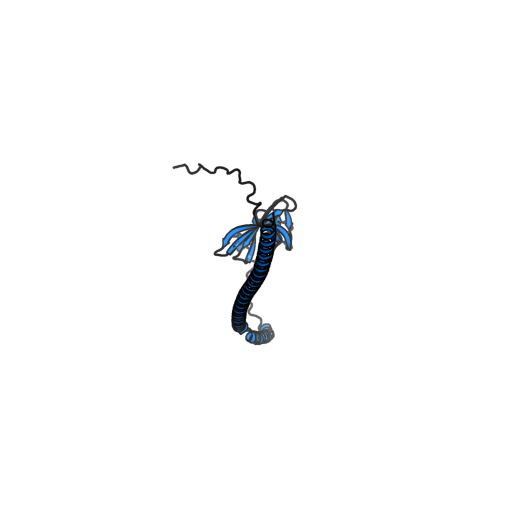A CA 1
ATOM 657 C C . THR A 1 80 ? -5.051 -1.291 -9.501 1.00 97.25 80 THR A C 1
ATOM 659 O O . THR A 1 80 ? -6.089 -0.775 -9.905 1.00 97.25 80 THR A O 1
ATOM 662 N N . ASP A 1 81 ? -4.574 -2.431 -9.988 1.00 95.50 81 ASP A N 1
ATOM 663 C CA . ASP A 1 81 ? -5.262 -3.257 -10.974 1.00 95.50 81 ASP A CA 1
ATOM 664 C C . ASP A 1 81 ? -5.658 -4.607 -10.343 1.00 95.50 81 ASP A C 1
ATOM 666 O O . ASP A 1 81 ? -4.804 -5.483 -10.150 1.00 95.50 81 ASP A O 1
ATOM 670 N N . PRO A 1 82 ? -6.942 -4.783 -9.975 1.00 96.19 82 PRO A N 1
ATOM 671 C CA . PRO A 1 82 ? -7.430 -6.019 -9.373 1.00 96.19 82 PRO A CA 1
ATOM 672 C C . PRO A 1 82 ? -7.422 -7.227 -10.317 1.00 96.19 82 PRO A C 1
ATOM 674 O O . PRO A 1 82 ? -7.433 -8.351 -9.821 1.00 96.19 82 PRO A O 1
ATOM 677 N N . GLU A 1 83 ? -7.420 -7.026 -11.639 1.00 94.75 83 GLU A N 1
ATOM 678 C CA . GLU A 1 83 ? -7.448 -8.124 -12.615 1.00 94.75 83 GLU A CA 1
ATOM 679 C C . GLU A 1 83 ? -6.104 -8.863 -12.645 1.00 94.75 83 GLU A C 1
ATOM 681 O O . GLU A 1 83 ? -6.054 -10.085 -12.504 1.00 94.75 83 GLU A O 1
ATOM 686 N N . HIS A 1 84 ? -5.009 -8.105 -12.721 1.00 93.25 84 HIS A N 1
ATOM 687 C CA . HIS A 1 84 ? -3.646 -8.640 -12.792 1.00 93.25 84 HIS A CA 1
ATOM 688 C C . HIS A 1 84 ? -2.949 -8.722 -11.425 1.00 93.25 84 HIS A C 1
ATOM 690 O O . HIS A 1 84 ? -1.816 -9.184 -11.340 1.00 93.25 84 HIS A O 1
ATOM 696 N N . CYS A 1 85 ? -3.613 -8.298 -10.342 1.00 93.88 85 CYS A N 1
ATOM 697 C CA . CYS A 1 85 ? -3.021 -8.171 -9.002 1.00 93.88 85 CYS A CA 1
ATOM 698 C C . CYS A 1 85 ? -1.770 -7.269 -8.975 1.00 93.88 85 CYS A C 1
ATOM 700 O O . CYS A 1 85 ? -0.842 -7.492 -8.192 1.00 93.88 85 CYS A O 1
ATOM 702 N N . GLU A 1 86 ? -1.748 -6.240 -9.821 1.00 94.00 86 GLU A N 1
ATOM 703 C CA . GLU A 1 86 ? -0.595 -5.366 -10.033 1.00 94.00 86 GLU A CA 1
ATOM 704 C C . GLU A 1 86 ? -0.911 -3.896 -9.741 1.00 94.00 86 GLU A C 1
ATOM 706 O O . GLU A 1 86 ? -2.045 -3.501 -9.479 1.00 94.00 86 GLU A O 1
ATOM 711 N N . TYR A 1 87 ? 0.130 -3.065 -9.769 1.00 95.88 87 TYR A N 1
ATOM 712 C CA . TYR A 1 87 ? -0.009 -1.615 -9.794 1.00 95.88 87 TYR A CA 1
ATOM 713 C C . TYR A 1 87 ? 0.341 -1.094 -11.192 1.00 95.88 87 TYR A C 1
ATOM 715 O O . TYR A 1 87 ? 1.280 -1.575 -11.836 1.00 95.88 87 TYR A O 1
ATOM 723 N N . THR A 1 88 ? -0.376 -0.076 -11.652 1.00 94.69 88 THR A N 1
ATOM 724 C CA . THR A 1 88 ? -0.193 0.527 -12.975 1.00 94.69 88 THR A CA 1
ATOM 725 C C . THR A 1 88 ? 0.103 2.025 -12.846 1.00 94.69 88 THR A C 1
ATOM 727 O O . THR A 1 88 ? -0.525 2.720 -12.043 1.00 94.69 88 THR A O 1
ATOM 730 N N . PRO A 1 89 ? 1.107 2.557 -13.571 1.00 94.88 89 PRO A N 1
ATOM 731 C CA . PRO A 1 89 ? 1.340 3.997 -13.605 1.00 94.88 89 PRO A CA 1
ATOM 732 C C . PRO A 1 89 ? 0.188 4.675 -14.358 1.00 94.88 89 PRO A C 1
ATOM 734 O O . PRO A 1 89 ? -0.144 4.264 -15.465 1.00 94.88 89 PRO A O 1
ATOM 737 N N . ALA A 1 90 ? -0.425 5.696 -13.758 1.00 92.25 90 ALA A N 1
ATOM 738 C CA . ALA A 1 90 ? -1.561 6.401 -14.350 1.00 92.25 90 ALA A CA 1
ATOM 739 C C . ALA A 1 90 ? -1.163 7.780 -14.892 1.00 92.25 90 ALA A C 1
ATOM 741 O O . ALA A 1 90 ? -1.387 8.079 -16.060 1.00 92.25 90 ALA A O 1
ATOM 742 N N . ILE A 1 91 ? -0.567 8.638 -14.054 1.00 93.00 91 ILE A N 1
ATOM 743 C CA . ILE A 1 91 ? -0.255 10.030 -14.419 1.00 93.00 91 ILE A CA 1
ATOM 744 C C . ILE A 1 91 ? 1.183 10.364 -14.031 1.00 93.00 91 ILE A C 1
ATOM 746 O O . ILE A 1 91 ? 1.615 10.084 -12.914 1.00 93.00 91 ILE A O 1
ATOM 750 N N . GLY A 1 92 ? 1.908 11.025 -14.938 1.00 90.88 92 G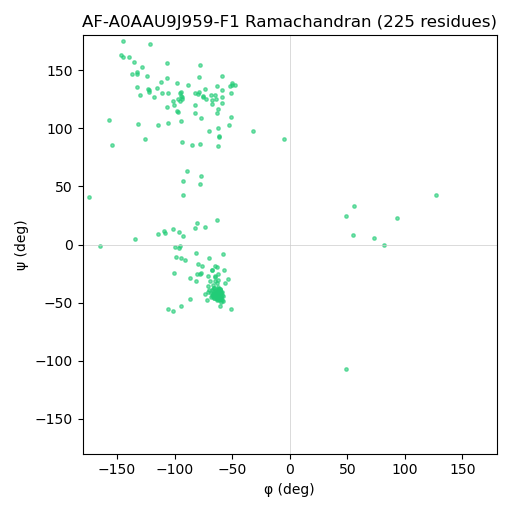LY A N 1
ATOM 751 C CA . GLY A 1 92 ? 3.176 11.702 -14.642 1.00 90.88 92 GLY A CA 1
ATOM 752 C C . GLY A 1 92 ? 4.382 10.787 -14.411 1.00 90.88 92 GLY A C 1
ATOM 753 O O . GLY A 1 92 ? 5.470 11.281 -14.088 1.00 90.88 92 GLY A O 1
ATOM 754 N N . CYS A 1 93 ? 4.223 9.479 -14.599 1.00 93.75 93 CYS A N 1
ATOM 755 C CA . CYS A 1 93 ? 5.290 8.493 -14.503 1.00 93.75 93 CYS A CA 1
ATOM 756 C C . CYS A 1 93 ? 5.114 7.351 -15.507 1.00 93.75 93 CYS A C 1
ATOM 758 O O . CYS A 1 93 ? 4.021 7.114 -16.012 1.00 93.75 93 CYS A O 1
ATOM 760 N N . TYR A 1 94 ? 6.207 6.636 -15.755 1.00 92.56 94 TYR A N 1
ATOM 761 C CA . TYR A 1 94 ? 6.239 5.405 -16.540 1.00 92.56 94 TYR A CA 1
ATOM 762 C C . TYR A 1 94 ? 7.097 4.351 -15.827 1.00 92.56 94 TYR A C 1
ATOM 764 O O . TYR A 1 94 ? 7.939 4.688 -14.983 1.00 92.56 94 TYR A O 1
ATOM 772 N N . LYS A 1 95 ? 6.852 3.070 -16.132 1.00 93.06 95 LYS A N 1
ATOM 773 C CA . LYS A 1 95 ? 7.661 1.942 -15.642 1.00 93.06 95 LYS A CA 1
ATOM 774 C C . LYS A 1 95 ? 9.070 2.064 -16.234 1.00 93.06 95 LYS A C 1
ATOM 776 O O . LYS A 1 95 ? 9.212 2.234 -17.437 1.00 93.06 95 LYS A O 1
ATOM 781 N N . TYR A 1 96 ? 10.099 2.004 -15.393 1.00 90.81 96 TYR A N 1
ATOM 782 C CA . TYR A 1 96 ? 11.491 2.029 -15.833 1.00 90.81 96 TYR A CA 1
ATOM 783 C C . TYR A 1 96 ? 12.029 0.600 -15.909 1.00 90.81 96 TYR A C 1
ATOM 785 O O . TYR A 1 96 ? 12.172 -0.065 -14.881 1.00 90.81 96 TYR A O 1
ATOM 793 N N . VAL A 1 97 ? 12.355 0.132 -17.114 1.00 86.81 97 VAL A N 1
ATOM 794 C CA . VAL A 1 97 ? 13.001 -1.167 -17.320 1.00 86.81 97 VAL A CA 1
ATOM 795 C C . VAL A 1 97 ? 14.487 -0.948 -17.575 1.00 86.81 97 VAL A C 1
ATOM 797 O O . VAL A 1 97 ? 14.906 -0.226 -18.477 1.00 86.81 97 VAL A O 1
ATOM 800 N N . LYS A 1 98 ? 15.330 -1.580 -16.755 1.00 76.44 98 LYS A N 1
ATOM 801 C CA . LYS A 1 98 ? 16.781 -1.535 -16.945 1.00 76.44 98 LYS A CA 1
ATOM 802 C C . LYS A 1 98 ? 17.161 -2.497 -18.073 1.00 76.44 98 LYS A C 1
ATOM 804 O O . LYS A 1 98 ? 17.503 -3.649 -17.805 1.00 76.44 98 LYS A O 1
ATOM 809 N N . ASN A 1 99 ? 17.108 -2.036 -19.322 1.00 71.44 99 ASN A N 1
ATOM 810 C CA . ASN A 1 99 ? 17.591 -2.832 -20.449 1.00 71.44 99 ASN A CA 1
ATOM 811 C C . ASN A 1 99 ? 19.069 -3.184 -20.247 1.00 71.44 99 ASN A C 1
ATOM 813 O O . ASN A 1 99 ? 19.930 -2.313 -20.124 1.00 71.44 99 ASN A O 1
ATOM 817 N N . LYS A 1 100 ? 19.378 -4.485 -20.221 1.00 52.38 100 LYS A N 1
ATOM 818 C CA . LYS A 1 100 ? 20.746 -5.006 -20.064 1.00 52.38 100 LYS A CA 1
ATOM 819 C C . LYS A 1 100 ? 21.614 -4.844 -21.329 1.00 52.38 100 LYS A C 1
ATOM 821 O O . LYS A 1 100 ? 22.666 -5.468 -21.400 1.00 52.38 100 LYS A O 1
ATOM 826 N N . GLY A 1 101 ? 21.223 -4.023 -22.313 1.00 53.62 101 GLY A N 1
ATOM 827 C CA . GLY A 1 101 ? 21.934 -3.981 -23.598 1.00 53.62 101 GLY A CA 1
ATOM 828 C C . GLY A 1 101 ? 21.701 -2.808 -24.556 1.00 53.62 101 GLY A C 1
ATOM 829 O O . GLY A 1 101 ? 22.358 -2.785 -25.590 1.00 53.62 101 GLY A O 1
ATOM 830 N N . SER A 1 102 ? 20.852 -1.817 -24.270 1.00 45.62 102 SER A N 1
ATOM 831 C CA . SER A 1 102 ? 20.614 -0.697 -25.199 1.00 45.62 102 SER A CA 1
ATOM 832 C C . SER A 1 102 ? 20.743 0.660 -24.498 1.00 45.62 102 SER A C 1
ATOM 834 O O . SER A 1 102 ? 20.183 0.895 -23.431 1.00 45.62 102 SER A O 1
ATOM 836 N N . LYS A 1 103 ? 21.548 1.556 -25.084 1.00 44.44 103 LYS A N 1
ATOM 837 C CA . LYS A 1 103 ? 21.959 2.855 -24.514 1.00 44.44 103 LYS A CA 1
ATOM 838 C C . LYS A 1 103 ? 20.939 3.991 -24.686 1.00 44.44 103 LYS A C 1
ATOM 840 O O . LYS A 1 103 ? 21.300 5.135 -24.443 1.00 44.44 103 LYS A O 1
ATOM 845 N N . ASN A 1 104 ? 19.689 3.712 -25.056 1.00 40.84 104 ASN A N 1
ATOM 846 C CA . ASN A 1 104 ? 18.698 4.756 -25.329 1.00 40.84 104 ASN A CA 1
ATOM 847 C C . ASN A 1 104 ? 17.442 4.521 -24.483 1.00 40.84 104 ASN A C 1
ATOM 849 O O . ASN A 1 104 ? 16.532 3.795 -24.867 1.00 40.84 104 ASN A O 1
ATOM 853 N N . SER A 1 105 ? 17.425 5.114 -23.289 1.00 45.34 105 SER A N 1
ATOM 854 C CA . SER A 1 105 ? 16.328 5.028 -22.327 1.00 45.34 105 SER A CA 1
ATOM 855 C C . SER A 1 105 ? 15.255 6.078 -22.622 1.00 45.34 105 SER A C 1
ATOM 857 O O . SER A 1 105 ? 15.270 7.170 -22.051 1.00 45.34 105 SER A O 1
ATOM 859 N N . ARG A 1 106 ? 14.324 5.741 -23.509 1.00 43.75 106 ARG A N 1
ATOM 860 C CA . ARG A 1 106 ? 12.956 6.269 -23.502 1.00 43.75 106 ARG A CA 1
ATOM 861 C C . ARG A 1 106 ? 12.088 5.232 -24.191 1.00 43.75 106 ARG A C 1
ATOM 863 O O . ARG A 1 106 ? 11.919 5.259 -25.400 1.00 43.75 106 ARG A O 1
ATOM 870 N N . GLU A 1 107 ? 11.635 4.260 -23.413 1.00 47.41 107 GLU A N 1
ATOM 871 C CA . GLU A 1 107 ? 10.584 3.355 -23.861 1.00 47.41 107 GLU A CA 1
ATOM 872 C C . GLU A 1 107 ? 9.308 4.199 -23.916 1.00 47.41 107 GLU A C 1
ATOM 874 O O . GLU A 1 107 ? 8.697 4.514 -22.893 1.00 47.41 107 GLU A O 1
ATOM 879 N N . GLU A 1 108 ? 8.984 4.675 -25.120 1.00 42.56 108 GLU A N 1
ATOM 880 C CA . GLU A 1 108 ? 7.616 5.033 -25.467 1.00 42.56 108 GLU A CA 1
ATOM 881 C C . GLU A 1 108 ? 6.718 3.861 -25.078 1.00 42.56 108 GLU A C 1
ATOM 883 O O . GLU A 1 108 ? 7.099 2.697 -25.210 1.00 42.56 108 GLU A O 1
ATOM 888 N N . LEU A 1 109 ? 5.553 4.187 -24.521 1.00 48.00 109 LEU A N 1
ATOM 889 C CA . LEU A 1 109 ? 4.487 3.227 -24.289 1.00 48.00 109 LEU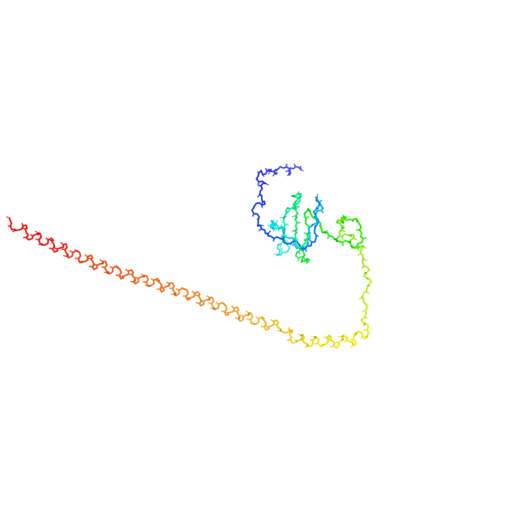 A CA 1
ATOM 890 C C . LEU A 1 109 ? 4.237 2.529 -25.624 1.00 48.00 109 LEU A C 1
ATOM 892 O O . LEU A 1 109 ? 3.660 3.126 -26.524 1.00 48.00 109 LEU A O 1
ATOM 896 N N . ILE A 1 110 ? 4.731 1.301 -25.763 1.00 40.84 110 ILE A N 1
ATOM 897 C CA . ILE A 1 110 ? 4.387 0.460 -26.897 1.00 40.84 110 ILE A CA 1
ATOM 898 C C . ILE A 1 110 ? 2.883 0.251 -26.759 1.00 40.84 110 ILE A C 1
ATOM 900 O O . ILE A 1 110 ? 2.426 -0.328 -25.766 1.00 40.84 110 ILE A O 1
ATOM 904 N N . ASP A 1 111 ? 2.123 0.803 -27.704 1.00 34.91 111 ASP A N 1
ATOM 905 C CA . ASP A 1 111 ? 0.694 0.562 -27.807 1.00 34.91 111 ASP A CA 1
ATOM 906 C C . ASP A 1 111 ? 0.459 -0.953 -27.770 1.00 34.91 111 ASP A C 1
ATOM 908 O O . ASP A 1 111 ? 1.184 -1.746 -28.376 1.00 34.91 111 ASP A O 1
ATOM 912 N N . VAL A 1 112 ? -0.564 -1.366 -27.024 1.00 51.47 112 VAL A N 1
ATOM 913 C CA . VAL A 1 112 ? -0.887 -2.769 -26.699 1.00 51.47 112 VAL A CA 1
ATOM 914 C C . VAL A 1 112 ? -1.118 -3.638 -27.957 1.00 51.47 112 VAL A C 1
ATOM 916 O O . VAL A 1 112 ? -1.201 -4.863 -27.873 1.00 51.47 112 VAL A O 1
ATOM 919 N N . GLU A 1 113 ? -1.175 -3.031 -29.143 1.00 45.44 113 GLU A N 1
ATOM 920 C CA . GLU A 1 113 ? -1.280 -3.716 -30.430 1.00 45.44 113 GLU A CA 1
ATOM 921 C C . GLU A 1 113 ? 0.066 -4.240 -30.964 1.00 45.44 113 GLU A C 1
ATOM 923 O O . GLU A 1 113 ? 0.086 -5.318 -31.558 1.00 45.44 113 GLU A O 1
ATOM 928 N N . GLU A 1 114 ? 1.197 -3.582 -30.688 1.00 42.31 114 GLU A N 1
ATOM 929 C CA . GLU A 1 114 ? 2.505 -3.963 -31.260 1.00 42.31 114 GLU A CA 1
ATOM 930 C C . GLU A 1 114 ? 3.282 -4.971 -30.385 1.00 42.31 114 GLU A C 1
ATOM 932 O O . GLU A 1 114 ? 4.193 -5.664 -30.848 1.00 42.31 114 GLU A O 1
ATOM 937 N N . VAL A 1 115 ? 2.846 -5.174 -29.135 1.00 46.44 115 VAL A N 1
ATOM 938 C CA . VAL A 1 115 ? 3.360 -6.235 -28.242 1.00 46.44 115 VAL A CA 1
ATOM 939 C C . VAL A 1 115 ? 2.923 -7.637 -28.703 1.00 46.44 115 VAL A C 1
ATOM 941 O O . VAL A 1 115 ? 3.472 -8.637 -28.249 1.00 46.44 115 VAL A O 1
ATOM 944 N N . LYS A 1 116 ? 1.987 -7.744 -29.659 1.00 45.50 116 LYS A N 1
ATOM 945 C CA . LYS A 1 116 ? 1.656 -9.023 -30.314 1.00 45.50 116 LYS A CA 1
ATOM 946 C C . LYS A 1 116 ? 2.693 -9.461 -31.353 1.00 45.50 116 LYS A C 1
ATOM 948 O O . LYS A 1 116 ? 2.726 -10.636 -31.690 1.00 45.50 116 LYS A O 1
ATOM 953 N N . SER A 1 117 ? 3.536 -8.552 -31.841 1.00 47.50 117 SER A N 1
ATOM 954 C CA . SER A 1 117 ? 4.568 -8.839 -32.854 1.00 47.50 117 SER A CA 1
ATOM 955 C C . SER A 1 117 ? 5.944 -9.150 -32.268 1.00 47.50 117 SER A C 1
ATOM 957 O O . SER A 1 117 ? 6.803 -9.674 -32.973 1.00 47.50 117 SER A O 1
ATOM 959 N N . ILE A 1 118 ? 6.157 -8.904 -30.972 1.00 48.56 118 ILE A N 1
ATOM 960 C CA . ILE A 1 118 ? 7.307 -9.451 -30.244 1.00 48.56 118 ILE A CA 1
ATOM 961 C C . ILE A 1 118 ? 6.878 -10.811 -29.687 1.00 48.56 118 ILE A C 1
ATOM 963 O O . ILE A 1 118 ? 6.812 -11.044 -28.480 1.00 48.56 118 ILE A O 1
ATOM 967 N N . GLU A 1 119 ? 6.573 -11.730 -30.602 1.00 45.59 119 GLU A N 1
ATOM 968 C CA . GLU A 1 119 ? 6.674 -13.158 -30.338 1.00 45.59 119 GLU A CA 1
ATOM 969 C C . GLU A 1 119 ? 8.153 -13.443 -30.043 1.00 45.59 119 GLU A C 1
ATOM 971 O O . GLU A 1 119 ? 8.942 -13.804 -30.914 1.00 45.59 119 GLU A O 1
ATOM 976 N N . ILE A 1 120 ? 8.558 -13.248 -28.784 1.00 44.78 120 ILE A N 1
ATOM 977 C CA . ILE A 1 120 ? 9.672 -13.998 -28.211 1.00 44.78 120 ILE A CA 1
ATOM 9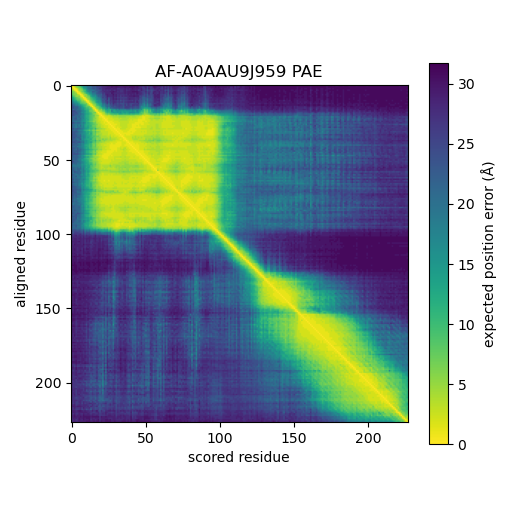78 C C . ILE A 1 120 ? 9.331 -15.445 -28.517 1.00 44.78 120 ILE A C 1
ATOM 980 O O . ILE A 1 120 ? 8.338 -15.938 -27.983 1.00 44.78 120 ILE A O 1
ATOM 984 N N . GLY A 1 121 ? 10.102 -16.048 -29.426 1.00 44.31 121 GLY A N 1
ATOM 985 C CA . GLY A 1 121 ? 9.866 -17.361 -30.005 1.00 44.31 121 GLY A CA 1
ATOM 986 C C . GLY A 1 121 ? 9.188 -18.299 -29.023 1.00 44.31 121 GLY A C 1
ATOM 987 O O . GLY A 1 121 ? 9.836 -18.944 -28.201 1.00 44.31 121 GLY A O 1
ATOM 988 N N . SER A 1 122 ? 7.867 -18.402 -29.144 1.00 48.91 122 SER A N 1
ATOM 989 C CA . SER A 1 122 ? 7.097 -19.501 -28.588 1.00 48.91 122 SER A CA 1
ATOM 990 C C . SER A 1 122 ? 7.280 -20.696 -29.523 1.00 48.91 122 SER A C 1
ATOM 992 O O . SER A 1 122 ? 6.338 -21.339 -29.984 1.00 48.91 122 SER A O 1
ATOM 994 N N . GLU A 1 123 ? 8.545 -21.015 -29.810 1.00 50.22 123 GLU A N 1
ATOM 995 C CA . GLU A 1 123 ? 8.935 -22.350 -30.209 1.00 50.22 123 GLU A CA 1
ATOM 996 C C . GLU A 1 123 ? 8.574 -23.244 -29.033 1.00 50.22 123 GLU A C 1
ATOM 998 O O . GLU A 1 123 ? 9.304 -23.354 -28.052 1.00 50.22 123 GLU A O 1
ATOM 1003 N N . LYS A 1 124 ? 7.360 -23.784 -29.112 1.00 54.78 124 LYS A N 1
ATOM 1004 C CA . LYS A 1 124 ? 6.856 -24.973 -28.439 1.00 54.78 124 LYS A CA 1
ATOM 1005 C C . LYS A 1 124 ? 7.959 -25.688 -27.654 1.00 54.78 124 LYS A C 1
ATOM 1007 O O . LYS A 1 124 ? 8.575 -26.625 -28.156 1.00 54.78 124 LYS A O 1
ATOM 1012 N N . ILE A 1 125 ? 8.136 -25.333 -26.382 1.00 49.34 125 ILE A N 1
ATOM 1013 C CA . ILE A 1 125 ? 8.770 -26.231 -25.412 1.00 49.34 125 ILE A CA 1
ATOM 1014 C C . ILE A 1 125 ? 7.706 -27.267 -25.025 1.00 49.34 125 ILE A C 1
ATOM 1016 O O . ILE A 1 125 ? 7.317 -27.406 -23.875 1.00 49.34 125 ILE A O 1
ATOM 1020 N N . ASN A 1 126 ? 7.212 -27.989 -26.029 1.00 54.62 126 ASN A N 1
ATOM 1021 C CA . ASN A 1 126 ? 6.643 -29.317 -25.872 1.00 54.62 126 ASN A CA 1
ATOM 1022 C C . ASN A 1 126 ? 7.797 -30.297 -26.112 1.00 54.62 126 ASN A C 1
ATOM 1024 O O . ASN A 1 126 ? 7.742 -31.122 -27.018 1.00 54.62 126 ASN A O 1
ATOM 1028 N N . LYS A 1 127 ? 8.900 -30.139 -25.371 1.00 64.19 127 LYS A N 1
ATOM 1029 C CA . LYS A 1 127 ? 9.867 -31.227 -25.255 1.00 64.19 127 LYS A CA 1
ATOM 1030 C C . LYS A 1 127 ? 9.243 -32.197 -24.272 1.00 64.19 127 LYS A C 1
ATOM 1032 O O . LYS A 1 127 ? 9.106 -31.864 -23.095 1.00 64.19 127 LYS A O 1
ATOM 1037 N N . GLU A 1 128 ? 8.797 -33.343 -24.773 1.00 66.56 128 GLU A N 1
ATOM 1038 C CA . GLU A 1 128 ? 8.540 -34.479 -23.898 1.00 66.56 128 GLU A CA 1
ATOM 1039 C C . GLU A 1 128 ? 9.803 -34.685 -23.049 1.00 66.56 128 GLU A C 1
ATOM 1041 O O . GLU A 1 128 ? 10.910 -34.604 -23.590 1.00 66.56 128 GLU A O 1
ATOM 1046 N N . PRO A 1 129 ? 9.674 -34.810 -21.718 1.00 66.12 129 PRO A N 1
ATOM 1047 C CA . PRO A 1 129 ? 10.841 -34.967 -20.869 1.00 66.12 129 PRO A CA 1
ATOM 1048 C C . PRO A 1 129 ? 11.600 -36.224 -21.299 1.00 66.12 129 PRO A C 1
ATOM 1050 O O . PRO A 1 129 ? 10.987 -37.271 -21.496 1.00 66.12 129 PRO A O 1
ATOM 1053 N N . ASP A 1 130 ? 12.922 -36.115 -21.448 1.00 75.12 130 ASP A N 1
ATOM 1054 C CA . ASP A 1 130 ? 13.770 -37.253 -21.806 1.00 75.12 130 ASP A CA 1
ATOM 1055 C C . ASP A 1 130 ? 13.502 -38.426 -20.842 1.00 75.12 130 ASP A C 1
ATOM 1057 O O . ASP A 1 130 ? 13.420 -38.230 -19.624 1.00 75.12 130 ASP A O 1
ATOM 1061 N N . GLU A 1 131 ? 13.393 -39.658 -21.356 1.00 78.56 131 GLU A N 1
ATOM 1062 C CA . GLU A 1 131 ? 13.064 -40.856 -20.555 1.00 78.56 131 GLU A CA 1
ATOM 1063 C C . GLU A 1 131 ? 14.000 -41.042 -19.346 1.00 78.56 131 GLU A C 1
ATOM 1065 O O . GLU A 1 131 ? 13.593 -41.529 -18.287 1.00 78.56 131 GLU A O 1
ATOM 1070 N N . SER A 1 132 ? 15.250 -40.587 -19.469 1.00 78.56 132 SER A N 1
ATOM 1071 C CA . SER A 1 132 ? 16.251 -40.592 -18.400 1.00 78.56 132 SER A CA 1
ATOM 1072 C C . SER A 1 132 ? 15.903 -39.645 -17.244 1.00 78.56 132 SER A C 1
ATOM 1074 O O . SER A 1 132 ? 16.106 -39.998 -16.080 1.00 78.56 132 SER A O 1
ATOM 1076 N N . VAL A 1 133 ? 15.336 -38.472 -17.536 1.00 80.56 133 VAL A N 1
ATOM 1077 C CA . VAL A 1 133 ? 14.883 -37.499 -16.532 1.00 80.56 133 VAL A CA 1
ATOM 1078 C C . VAL A 1 133 ? 13.648 -38.036 -15.817 1.00 80.56 133 VAL A C 1
ATOM 1080 O O . VAL A 1 133 ? 13.584 -37.983 -14.590 1.00 80.56 133 VAL A O 1
ATOM 1083 N N . ILE A 1 134 ? 12.717 -38.656 -16.549 1.00 82.56 134 ILE A N 1
ATOM 1084 C CA . ILE A 1 134 ? 11.527 -39.295 -15.965 1.00 82.56 134 ILE A CA 1
ATOM 1085 C C . ILE A 1 134 ? 11.925 -40.436 -15.015 1.00 82.56 134 ILE A C 1
ATOM 1087 O O . ILE A 1 134 ? 11.364 -40.547 -13.923 1.00 82.56 134 ILE A O 1
ATOM 1091 N N . ALA A 1 135 ? 12.917 -41.254 -15.379 1.00 84.19 135 ALA A N 1
ATOM 1092 C CA . ALA A 1 135 ? 13.390 -42.356 -14.538 1.00 84.19 135 ALA A CA 1
ATOM 1093 C C . ALA A 1 135 ? 13.993 -41.878 -13.202 1.00 84.19 135 ALA A C 1
ATOM 1095 O O . ALA A 1 135 ? 13.850 -42.552 -12.179 1.00 84.19 135 ALA A O 1
ATOM 1096 N N . ILE A 1 136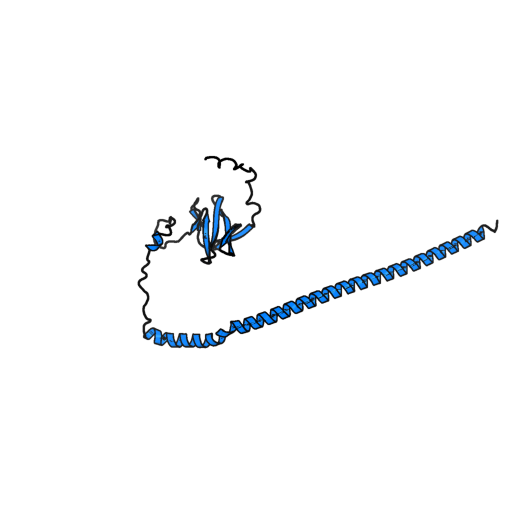 ? 14.641 -40.707 -13.193 1.00 85.69 136 ILE A N 1
ATOM 1097 C CA . ILE A 1 136 ? 15.275 -40.129 -11.998 1.00 85.69 136 ILE A CA 1
ATOM 1098 C C . ILE A 1 136 ? 14.267 -39.311 -11.176 1.00 85.69 136 ILE A C 1
ATOM 1100 O O . ILE A 1 136 ? 14.186 -39.445 -9.951 1.00 85.69 136 ILE A O 1
ATOM 1104 N N . GLU A 1 137 ? 13.488 -38.452 -11.830 1.00 85.25 137 GLU A N 1
ATOM 1105 C CA . GLU A 1 137 ? 12.597 -37.496 -11.171 1.00 85.25 137 GLU A CA 1
ATOM 1106 C C . GLU A 1 137 ? 11.224 -38.084 -10.846 1.00 85.25 137 GLU A C 1
ATOM 1108 O O . GLU A 1 137 ? 10.638 -37.711 -9.830 1.00 85.25 137 GLU A O 1
ATOM 1113 N N . GLY A 1 138 ? 10.738 -39.054 -11.619 1.00 89.00 138 GLY A N 1
ATOM 1114 C CA . GLY A 1 138 ? 9.487 -39.774 -11.373 1.00 89.00 138 GLY A CA 1
ATOM 1115 C C . GLY A 1 138 ? 9.364 -40.333 -9.948 1.00 89.00 138 GLY A C 1
ATOM 1116 O O . GLY A 1 138 ? 8.421 -39.961 -9.242 1.00 89.00 138 GLY A O 1
ATOM 1117 N N . PRO A 1 139 ? 10.314 -41.152 -9.448 1.00 91.88 139 PRO A N 1
ATOM 1118 C CA . PRO A 1 139 ? 10.254 -41.663 -8.076 1.00 91.88 139 PRO A CA 1
ATOM 1119 C C . PRO A 1 139 ? 10.382 -40.551 -7.023 1.00 91.88 139 PRO A C 1
ATOM 1121 O O . PRO A 1 139 ? 9.776 -40.633 -5.950 1.00 91.88 139 PRO A O 1
ATOM 1124 N N . ARG A 1 140 ? 11.124 -39.475 -7.323 1.00 91.44 140 ARG A N 1
ATOM 1125 C CA . ARG A 1 140 ? 11.240 -38.303 -6.443 1.00 91.44 140 ARG A CA 1
ATOM 1126 C C . ARG A 1 140 ? 9.902 -37.573 -6.314 1.00 91.44 140 ARG A C 1
ATOM 1128 O O . ARG A 1 140 ? 9.488 -37.257 -5.198 1.00 91.44 140 ARG A O 1
ATOM 1135 N N . ILE A 1 141 ? 9.216 -37.343 -7.432 1.00 89.06 141 ILE A N 1
ATOM 1136 C CA . ILE A 1 141 ? 7.902 -36.693 -7.497 1.00 89.06 141 ILE A CA 1
ATOM 1137 C C . ILE A 1 141 ? 6.841 -37.577 -6.835 1.00 89.06 141 ILE A C 1
ATOM 1139 O O . ILE A 1 141 ? 6.066 -37.075 -6.023 1.00 89.06 141 ILE A O 1
ATOM 1143 N N . ALA A 1 142 ? 6.858 -38.891 -7.080 1.00 91.44 142 ALA A N 1
ATOM 1144 C CA . ALA A 1 142 ? 5.955 -39.846 -6.435 1.00 91.44 142 ALA A CA 1
ATOM 1145 C C . ALA A 1 142 ? 6.093 -39.822 -4.902 1.00 91.44 142 ALA A C 1
ATOM 1147 O O . ALA A 1 142 ? 5.094 -39.806 -4.181 1.00 91.44 142 ALA A O 1
ATOM 1148 N N . LYS A 1 143 ? 7.328 -39.727 -4.390 1.00 91.88 143 LYS A N 1
ATOM 1149 C CA . LYS A 1 143 ? 7.590 -39.588 -2.951 1.00 91.88 143 LYS A CA 1
ATOM 1150 C C . LYS A 1 143 ? 7.028 -38.282 -2.378 1.00 91.88 143 LYS A C 1
ATOM 1152 O O . LYS A 1 143 ? 6.471 -38.295 -1.283 1.00 91.88 143 LYS A O 1
ATOM 1157 N N . ILE A 1 144 ? 7.152 -37.168 -3.104 1.00 88.31 144 ILE A N 1
ATOM 1158 C CA . ILE A 1 144 ? 6.568 -35.874 -2.707 1.00 88.31 144 ILE A CA 1
ATOM 1159 C C . ILE A 1 144 ? 5.036 -35.961 -2.701 1.00 88.31 144 ILE A C 1
ATOM 1161 O O . ILE A 1 144 ? 4.402 -35.520 -1.743 1.00 88.31 144 ILE A O 1
ATOM 1165 N N . HIS A 1 145 ? 4.443 -36.578 -3.724 1.00 88.12 145 HIS A N 1
ATOM 1166 C CA . HIS A 1 145 ? 2.998 -36.781 -3.818 1.00 88.12 145 HIS A CA 1
ATOM 1167 C C . HIS A 1 145 ? 2.451 -37.602 -2.643 1.00 88.12 145 HIS A C 1
ATOM 1169 O O . HIS A 1 145 ? 1.507 -37.162 -1.992 1.00 88.12 145 HIS A O 1
ATOM 1175 N N . ALA A 1 146 ? 3.093 -38.721 -2.299 1.00 87.62 146 ALA A N 1
ATOM 1176 C CA . ALA A 1 146 ? 2.693 -39.566 -1.170 1.00 87.62 146 ALA A CA 1
ATOM 1177 C C . ALA A 1 146 ? 2.780 -38.849 0.194 1.00 87.62 146 ALA A C 1
ATOM 1179 O O . ALA A 1 146 ? 2.015 -39.141 1.115 1.00 87.62 146 ALA A O 1
ATOM 1180 N N . LEU A 1 147 ? 3.713 -37.901 0.348 1.00 84.44 147 LEU A N 1
ATOM 1181 C CA . LEU A 1 147 ? 3.778 -37.050 1.539 1.00 84.44 147 LEU A CA 1
ATOM 1182 C C . LEU A 1 147 ? 2.653 -36.009 1.545 1.00 84.44 147 LEU A C 1
ATOM 1184 O O . LEU A 1 147 ? 2.018 -35.820 2.581 1.00 84.44 147 LEU A O 1
ATOM 1188 N N . ASN A 1 148 ? 2.379 -35.379 0.401 1.00 82.69 148 ASN A N 1
ATOM 1189 C CA . ASN A 1 148 ? 1.340 -34.357 0.257 1.00 82.69 148 ASN A CA 1
ATOM 1190 C C . ASN A 1 148 ? -0.085 -34.912 0.380 1.00 82.69 148 ASN A C 1
ATOM 1192 O O . ASN A 1 148 ? -0.957 -34.211 0.887 1.00 82.69 148 ASN A O 1
ATOM 1196 N N . GLU A 1 149 ? -0.338 -36.157 -0.029 1.00 79.38 149 GLU A N 1
ATOM 1197 C CA . GLU A 1 149 ? -1.650 -36.802 0.125 1.00 79.38 149 GLU A CA 1
ATOM 1198 C C . GLU A 1 149 ? -2.131 -36.814 1.580 1.00 79.38 149 GLU A C 1
ATOM 1200 O O . GLU A 1 149 ? -3.318 -36.620 1.830 1.00 79.38 149 GLU A O 1
ATOM 1205 N N . LYS A 1 150 ? -1.212 -36.922 2.548 1.00 73.69 150 LYS A N 1
ATOM 1206 C CA . LYS A 1 150 ? -1.541 -36.855 3.981 1.00 73.69 150 LYS A CA 1
ATOM 1207 C C . LYS A 1 150 ? -2.088 -35.493 4.418 1.00 73.69 150 LYS A C 1
ATOM 1209 O O . LYS A 1 150 ? -2.835 -35.437 5.387 1.00 73.69 150 LYS A O 1
ATOM 1214 N N . PHE A 1 151 ? -1.722 -34.422 3.715 1.00 68.25 151 PHE A N 1
ATOM 1215 C CA . PHE A 1 151 ? -2.106 -33.038 4.018 1.00 68.25 151 PHE A CA 1
ATOM 1216 C C . PHE A 1 151 ? -3.267 -32.534 3.147 1.00 68.25 151 PHE A C 1
ATOM 1218 O O . PHE A 1 151 ? -3.725 -31.401 3.300 1.00 68.25 151 PHE A O 1
ATOM 1225 N N . LYS A 1 152 ? -3.768 -33.356 2.214 1.00 67.38 152 LYS A N 1
ATOM 1226 C CA . LYS A 1 152 ? -4.810 -32.951 1.257 1.00 67.38 152 LYS A CA 1
ATOM 1227 C C . LYS A 1 152 ? -6.147 -32.629 1.942 1.00 67.38 152 LYS A C 1
ATOM 1229 O O . LYS A 1 152 ? -6.871 -31.748 1.481 1.00 67.38 152 LYS A O 1
ATOM 1234 N N . ASP A 1 153 ? -6.412 -33.257 3.088 1.00 68.00 153 ASP A N 1
ATOM 1235 C CA . ASP A 1 153 ? -7.643 -33.087 3.874 1.00 68.00 153 ASP A CA 1
ATOM 1236 C C . ASP A 1 153 ? -7.527 -32.064 5.024 1.00 68.00 153 ASP A C 1
ATOM 1238 O O . ASP A 1 153 ? -8.449 -31.906 5.836 1.00 68.00 153 ASP A O 1
ATOM 1242 N N . ASP A 1 154 ? -6.441 -31.286 5.081 1.00 72.50 154 ASP A N 1
ATOM 1243 C CA . ASP A 1 154 ? -6.236 -30.267 6.120 1.00 72.50 154 ASP A CA 1
ATOM 1244 C C . ASP A 1 154 ? -7.304 -29.166 6.084 1.00 72.50 154 ASP A C 1
ATOM 1246 O O . ASP A 1 154 ? -7.599 -28.539 7.107 1.00 72.50 154 ASP A O 1
ATOM 1250 N N . PHE A 1 155 ? -7.926 -28.918 4.926 1.00 83.06 155 PHE A N 1
ATOM 1251 C CA . PHE A 1 155 ? -8.970 -27.901 4.797 1.00 83.06 155 PHE A CA 1
ATOM 1252 C C . PHE A 1 155 ? -10.200 -28.230 5.654 1.00 83.06 155 PHE A C 1
ATOM 1254 O O . PHE A 1 155 ? -10.687 -27.357 6.378 1.00 83.06 155 PHE A O 1
ATOM 1261 N N . GLY A 1 156 ? -10.671 -29.482 5.635 1.00 86.75 156 GLY A N 1
ATOM 1262 C CA . GLY A 1 156 ? -11.840 -29.916 6.408 1.00 86.75 156 GLY A CA 1
ATOM 1263 C C . GLY A 1 156 ? -11.587 -29.874 7.918 1.00 86.75 156 GLY A C 1
ATOM 1264 O O . GLY A 1 156 ? -12.390 -29.321 8.681 1.00 86.75 156 GLY A O 1
ATOM 1265 N N . LEU A 1 157 ? -10.422 -30.367 8.348 1.00 84.62 157 LEU A N 1
ATOM 1266 C CA . LEU A 1 157 ? -9.963 -30.303 9.740 1.00 84.62 157 LEU A CA 1
ATOM 1267 C C . LEU A 1 157 ? -9.847 -28.852 10.227 1.00 84.62 157 LEU A C 1
ATOM 1269 O O . LEU A 1 157 ? -10.426 -28.488 11.257 1.00 84.62 157 LEU A O 1
ATOM 1273 N N . ASN A 1 158 ? -9.188 -27.987 9.454 1.00 90.75 158 ASN A N 1
ATOM 1274 C CA . ASN A 1 158 ? -9.036 -26.573 9.790 1.00 90.75 158 ASN A CA 1
ATOM 1275 C C . ASN A 1 158 ? -10.374 -25.825 9.790 1.00 90.75 158 ASN A C 1
ATOM 1277 O O . ASN A 1 158 ? -10.604 -24.968 10.651 1.00 90.75 158 ASN A O 1
ATOM 1281 N N . GLN A 1 159 ? -11.286 -26.143 8.872 1.00 93.25 159 GLN A N 1
ATOM 1282 C CA . GLN A 1 159 ? -12.632 -25.572 8.844 1.00 93.25 159 GLN A CA 1
ATOM 1283 C C . GLN A 1 159 ? -13.418 -25.949 10.109 1.00 93.25 159 GLN A C 1
ATOM 1285 O O . GLN A 1 159 ? -14.016 -25.072 10.747 1.00 93.25 159 GLN A O 1
ATOM 1290 N N . MET A 1 160 ? -13.374 -27.223 10.516 1.00 91.50 160 MET A N 1
ATOM 1291 C CA . MET A 1 160 ? -14.004 -27.696 11.750 1.00 91.50 160 MET A CA 1
ATOM 1292 C C . MET A 1 160 ? -13.410 -27.004 12.986 1.00 91.50 160 MET A C 1
ATOM 1294 O O . MET A 1 160 ? -14.164 -26.516 13.836 1.00 91.50 160 MET A O 1
ATOM 1298 N N . MET A 1 161 ? -12.082 -26.898 13.073 1.00 92.50 161 MET A N 1
ATOM 1299 C CA . MET A 1 161 ? -11.390 -26.223 14.179 1.00 92.50 161 MET A CA 1
ATOM 1300 C C . MET A 1 161 ? -11.763 -24.739 14.263 1.00 92.50 161 MET A C 1
ATOM 1302 O O . MET A 1 161 ? -12.146 -24.249 15.328 1.00 92.50 161 MET A O 1
ATOM 1306 N N . ARG A 1 162 ? -11.771 -24.026 13.128 1.00 93.56 162 ARG A N 1
ATOM 1307 C CA . ARG A 1 162 ? -12.207 -22.620 13.063 1.00 93.56 162 ARG A CA 1
ATOM 1308 C C . ARG A 1 162 ? -13.666 -22.461 13.494 1.00 93.56 162 ARG A C 1
ATOM 1310 O O . ARG A 1 162 ? -13.996 -21.488 14.172 1.00 93.56 162 ARG A O 1
ATOM 1317 N N . LYS A 1 163 ? -14.546 -23.404 13.139 1.00 96.81 163 LYS A N 1
ATOM 1318 C CA . LYS A 1 163 ? -15.958 -23.393 13.560 1.00 96.81 163 LYS A CA 1
ATOM 1319 C C . LYS A 1 163 ? -16.098 -23.564 15.078 1.00 96.81 163 LYS A C 1
ATOM 1321 O O . LYS A 1 163 ? -16.864 -22.813 15.686 1.00 96.81 163 LYS A O 1
ATOM 1326 N N . LYS A 1 164 ? -15.338 -24.484 15.690 1.00 97.19 164 LYS A N 1
ATOM 1327 C CA . LYS A 1 164 ? -15.294 -24.676 17.154 1.00 97.19 164 LYS A CA 1
ATOM 1328 C C . LYS A 1 164 ? -14.809 -23.410 17.871 1.00 97.19 164 LYS A C 1
ATOM 1330 O O . LYS A 1 164 ? -15.553 -22.864 18.684 1.00 97.19 164 LYS A O 1
ATOM 1335 N N . LEU A 1 165 ? -13.662 -22.863 17.464 1.00 96.69 165 LEU A N 1
ATOM 1336 C CA . LEU A 1 165 ? -13.080 -21.653 18.065 1.00 96.69 165 LEU A CA 1
ATOM 1337 C C . LEU A 1 165 ? -13.992 -20.423 17.940 1.00 96.69 165 LEU A C 1
ATOM 1339 O O . LEU A 1 165 ? -14.113 -19.633 18.874 1.00 96.69 165 LEU A O 1
ATOM 1343 N N . ARG A 1 166 ? -14.690 -20.252 16.807 1.00 95.31 166 ARG A N 1
ATOM 1344 C CA . ARG A 1 166 ? -15.675 -19.165 16.640 1.00 95.31 166 ARG A CA 1
ATOM 1345 C C . ARG A 1 166 ? -16.851 -19.307 17.606 1.00 95.31 166 ARG A C 1
ATOM 1347 O O . ARG A 1 166 ? -17.300 -18.303 18.163 1.00 95.31 166 ARG A O 1
ATOM 1354 N N . LYS A 1 167 ? -17.348 -20.532 17.812 1.00 96.81 167 LYS A N 1
ATOM 1355 C CA . LYS A 1 167 ? -18.438 -20.811 18.759 1.00 96.81 167 LYS A CA 1
ATOM 1356 C C . LYS A 1 167 ? -17.994 -20.538 20.197 1.00 96.81 167 LYS A C 1
ATOM 1358 O O . LYS A 1 167 ? -18.704 -19.846 20.921 1.00 96.81 167 LYS A O 1
ATOM 1363 N N . GLU A 1 168 ? -16.807 -21.002 20.576 1.00 95.81 168 GLU A N 1
ATOM 1364 C CA . GLU A 1 168 ? -16.212 -20.740 21.893 1.00 95.81 168 GLU A CA 1
ATOM 1365 C C . GLU A 1 168 ? -15.991 -19.246 22.132 1.00 95.81 168 GLU A C 1
ATOM 1367 O O . GLU A 1 168 ? -16.421 -18.728 23.159 1.00 95.81 168 GLU A O 1
ATOM 1372 N N . LYS A 1 169 ? -15.442 -18.515 21.153 1.00 95.81 169 LYS A N 1
ATOM 1373 C CA . LYS A 1 169 ? -15.279 -17.057 21.238 1.00 95.81 169 LYS A CA 1
ATOM 1374 C C . LYS A 1 169 ? -16.617 -16.343 21.437 1.00 95.81 169 LYS A C 1
ATOM 1376 O O . LYS A 1 169 ? -16.707 -15.452 22.278 1.00 95.81 169 LYS A O 1
ATOM 1381 N N . LYS A 1 170 ? -17.669 -16.741 20.710 1.00 95.19 170 LYS A N 1
ATOM 1382 C CA . LYS A 1 170 ? -19.014 -16.162 20.876 1.00 95.19 170 LYS A CA 1
ATOM 1383 C C . LYS A 1 170 ? -19.572 -16.437 22.276 1.00 95.19 170 LYS A C 1
ATOM 1385 O O . LYS A 1 170 ? -20.127 -15.529 22.894 1.00 95.19 170 LYS A O 1
ATOM 1390 N N . ASN A 1 171 ? -19.388 -17.655 22.785 1.00 95.12 171 ASN A N 1
ATOM 1391 C CA . ASN A 1 171 ? -19.803 -18.022 24.137 1.00 95.12 171 ASN A CA 1
ATOM 1392 C C . ASN A 1 171 ? -19.046 -17.206 25.192 1.00 95.12 171 ASN A C 1
ATOM 1394 O O . ASN A 1 171 ? -19.689 -16.631 26.065 1.00 95.12 171 ASN A O 1
ATOM 1398 N N . LEU A 1 172 ? -17.721 -17.080 25.060 1.00 93.56 172 LEU A N 1
ATOM 1399 C CA . LEU A 1 172 ? -16.870 -16.281 25.946 1.00 93.56 172 LEU A CA 1
ATOM 1400 C C . LEU A 1 172 ? -17.268 -14.801 25.948 1.00 93.56 172 LEU A C 1
ATOM 1402 O O . LEU A 1 172 ? -17.404 -14.197 27.010 1.00 93.56 172 LEU A O 1
ATOM 1406 N N . MET A 1 173 ? -17.520 -14.212 24.775 1.00 91.12 173 MET A N 1
ATOM 1407 C CA . MET A 1 173 ? -17.999 -12.827 24.680 1.00 91.12 173 MET A CA 1
ATOM 1408 C C . MET A 1 173 ? -19.349 -12.652 25.380 1.00 91.12 173 MET A C 1
ATOM 1410 O O . MET A 1 173 ? -19.544 -11.688 26.118 1.00 91.12 173 MET A O 1
ATOM 1414 N N . HIS A 1 174 ? -20.266 -13.604 25.203 1.00 91.81 174 HIS A N 1
ATOM 1415 C CA . HIS A 1 174 ? -21.573 -13.567 25.849 1.00 91.81 174 HIS A CA 1
ATOM 1416 C C . HIS A 1 174 ? -21.481 -13.742 27.375 1.00 91.81 174 HIS A C 1
ATOM 1418 O O . HIS A 1 174 ? -22.177 -13.040 28.111 1.00 91.81 174 HIS A O 1
ATOM 1424 N N . THR A 1 175 ? -20.605 -14.621 27.874 1.00 91.62 175 THR A N 1
ATOM 1425 C CA . THR A 1 175 ? -20.357 -14.765 29.319 1.00 91.62 175 THR A CA 1
ATOM 1426 C C . THR A 1 175 ? -19.706 -13.519 29.906 1.00 91.62 175 THR A C 1
ATOM 1428 O O . THR A 1 175 ? -20.154 -13.045 30.947 1.00 91.62 175 THR A O 1
ATOM 1431 N N . SER A 1 176 ? -18.716 -12.935 29.225 1.00 86.31 176 SER A N 1
ATOM 1432 C CA . SER A 1 176 ? -18.062 -11.699 29.667 1.00 86.31 176 SER A CA 1
ATOM 1433 C C . SER A 1 176 ? -19.043 -10.530 29.713 1.00 86.31 176 SER A C 1
ATOM 1435 O O . SER A 1 176 ? -19.086 -9.811 30.708 1.00 86.31 176 SER A O 1
ATOM 1437 N N . HIS A 1 177 ? -19.900 -10.389 28.697 1.00 89.50 177 HIS A N 1
ATOM 1438 C CA . HIS A 1 177 ? -20.949 -9.369 28.681 1.00 89.50 177 HIS A CA 1
ATOM 1439 C C . HIS A 1 177 ? -21.951 -9.566 29.830 1.00 89.50 177 HIS A C 1
ATOM 1441 O O . HIS A 1 177 ? -22.276 -8.617 30.541 1.00 89.50 177 HIS A O 1
ATOM 1447 N N . LYS A 1 178 ? -22.407 -10.802 30.080 1.00 90.62 178 LYS A N 1
ATOM 1448 C CA . LYS A 1 178 ? -23.280 -11.114 31.228 1.00 90.62 178 LYS A CA 1
ATOM 1449 C C . LYS A 1 178 ? -22.620 -10.798 32.573 1.00 90.62 178 LYS A C 1
ATOM 1451 O O . LYS A 1 178 ? -23.284 -10.252 33.452 1.00 90.62 178 LYS A O 1
ATOM 1456 N N . ASN A 1 179 ? -21.336 -11.115 32.731 1.00 88.44 179 ASN A N 1
ATOM 1457 C CA . ASN A 1 179 ? -20.586 -10.834 33.955 1.00 88.44 179 ASN A CA 1
ATOM 1458 C C . ASN A 1 179 ? -20.409 -9.328 34.175 1.00 88.44 179 ASN A C 1
ATOM 1460 O O . ASN A 1 179 ? -20.618 -8.864 35.292 1.00 88.44 179 ASN A O 1
ATOM 1464 N N . SER A 1 180 ? -20.118 -8.558 33.119 1.00 85.44 180 SER A N 1
ATOM 1465 C CA . SER A 1 180 ? -20.059 -7.090 33.194 1.00 85.44 180 SER A CA 1
ATOM 1466 C C . SER A 1 180 ? -21.392 -6.500 33.652 1.00 85.44 180 SER A C 1
ATOM 1468 O O . SER A 1 180 ? -21.435 -5.746 34.619 1.00 85.44 180 SER A O 1
ATOM 1470 N N . MET A 1 181 ? -22.498 -6.947 33.047 1.00 84.62 181 MET A N 1
ATOM 1471 C CA . MET A 1 181 ? -23.849 -6.510 33.420 1.00 84.62 181 MET A CA 1
ATOM 1472 C C . MET A 1 181 ? -24.202 -6.877 34.871 1.00 84.62 181 MET A C 1
ATOM 1474 O O . MET A 1 181 ? -24.889 -6.124 35.561 1.00 84.62 181 MET A O 1
ATOM 1478 N N . ARG A 1 182 ? -23.749 -8.040 35.363 1.00 83.44 182 ARG A N 1
ATOM 1479 C CA . ARG A 1 182 ? -23.931 -8.441 36.768 1.00 83.44 182 ARG A CA 1
ATOM 1480 C C . ARG A 1 182 ? -23.102 -7.568 37.711 1.00 83.44 182 ARG A C 1
ATOM 1482 O O . ARG A 1 182 ? -23.606 -7.169 38.757 1.00 83.44 182 ARG A O 1
ATOM 1489 N N . ASN A 1 183 ? -21.864 -7.256 37.339 1.00 83.12 183 ASN A N 1
ATOM 1490 C CA . ASN A 1 183 ? -20.979 -6.412 38.134 1.00 83.12 183 ASN A CA 1
ATOM 1491 C C . ASN A 1 183 ? -21.518 -4.983 38.248 1.00 83.12 183 ASN A C 1
ATOM 1493 O O . ASN A 1 183 ? -21.568 -4.456 39.356 1.00 83.12 183 ASN A O 1
ATOM 1497 N N . GLU A 1 184 ? -22.004 -4.392 37.155 1.00 84.00 184 GLU A N 1
ATOM 1498 C CA . GLU A 1 184 ? -22.646 -3.070 37.182 1.00 84.00 184 GLU A CA 1
ATOM 1499 C C . GLU A 1 184 ? -23.845 -3.049 38.140 1.00 84.00 184 GLU A C 1
ATOM 1501 O O . GLU A 1 184 ? -23.889 -2.218 39.051 1.00 84.00 184 GLU A O 1
ATOM 1506 N N . LYS A 1 185 ? -24.746 -4.039 38.046 1.00 83.19 185 LYS A N 1
ATOM 1507 C CA . LYS A 1 185 ? -25.886 -4.176 38.972 1.00 83.19 185 LYS A CA 1
ATOM 1508 C C . LYS A 1 185 ? -25.446 -4.290 40.433 1.00 83.19 185 LYS A C 1
ATOM 1510 O O . LYS A 1 185 ? -25.996 -3.594 41.282 1.00 83.19 185 LYS A O 1
ATOM 1515 N N . ASN A 1 186 ? -24.424 -5.099 40.722 1.00 81.50 186 ASN A N 1
ATOM 1516 C CA . ASN A 1 186 ? -23.878 -5.234 42.075 1.00 81.50 186 ASN A CA 1
ATOM 1517 C C . ASN A 1 186 ? -23.307 -3.899 42.592 1.00 81.50 186 ASN A C 1
ATOM 1519 O O . ASN A 1 186 ? -23.527 -3.539 43.751 1.00 81.50 186 ASN A O 1
ATOM 1523 N N . THR A 1 187 ? -22.606 -3.134 41.744 1.00 78.69 187 THR A N 1
ATOM 1524 C CA . THR A 1 187 ? -22.081 -1.815 42.139 1.00 78.69 187 THR A CA 1
ATOM 1525 C C . THR A 1 187 ? -23.198 -0.810 42.412 1.00 78.69 187 THR A C 1
ATOM 1527 O O . THR A 1 187 ? -23.109 -0.039 43.371 1.00 78.69 187 THR A O 1
ATOM 1530 N N . ASP A 1 188 ? -24.280 -0.843 41.635 1.00 81.19 188 ASP A N 1
ATOM 1531 C CA . ASP A 1 188 ? -25.433 0.033 41.832 1.00 81.19 188 ASP A CA 1
ATOM 1532 C C . ASP A 1 188 ? -26.237 -0.340 43.082 1.00 81.19 188 ASP A C 1
ATOM 1534 O O . ASP A 1 188 ? -26.701 0.542 43.812 1.00 81.19 188 ASP A O 1
ATOM 1538 N N . GLU A 1 189 ? -26.351 -1.630 43.394 1.00 81.62 189 GLU A N 1
ATOM 1539 C CA . GLU A 1 189 ? -26.925 -2.106 44.654 1.00 81.62 189 GLU A CA 1
ATOM 1540 C C . GLU A 1 189 ? -26.083 -1.679 45.864 1.00 81.62 189 GLU A C 1
ATOM 1542 O O . GLU A 1 189 ? -26.631 -1.166 46.849 1.00 81.62 189 GLU A O 1
ATOM 1547 N N . MET A 1 190 ? -24.753 -1.783 45.776 1.00 73.75 190 MET A N 1
ATOM 1548 C CA . MET A 1 190 ? -23.839 -1.280 46.809 1.00 73.75 190 MET A CA 1
ATOM 1549 C C . MET A 1 190 ? -23.983 0.235 47.016 1.00 73.75 190 MET A C 1
ATOM 1551 O O . MET A 1 190 ? -24.090 0.693 48.161 1.00 73.75 190 MET A O 1
ATOM 1555 N N . LYS A 1 191 ? -24.059 1.024 45.933 1.00 81.88 191 LYS A N 1
ATOM 1556 C CA . LYS A 1 191 ? -24.292 2.480 46.000 1.00 81.88 191 LYS A CA 1
ATOM 1557 C C . LYS A 1 191 ? -25.637 2.803 46.657 1.00 81.88 191 LYS A C 1
ATOM 1559 O O . LYS A 1 191 ? -25.683 3.623 47.578 1.00 81.88 191 LYS A O 1
ATOM 1564 N N . LYS A 1 192 ? -26.722 2.123 46.263 1.00 83.06 192 LYS A N 1
ATOM 1565 C CA . LYS A 1 192 ? -28.059 2.283 46.874 1.00 83.06 192 LYS A CA 1
ATOM 1566 C C . LYS A 1 192 ? -28.048 1.956 48.371 1.00 83.06 192 LYS A C 1
ATOM 1568 O O . LYS A 1 192 ? -28.665 2.678 49.158 1.00 83.06 192 LYS A O 1
ATOM 1573 N N . CYS A 1 193 ? -27.331 0.910 48.782 1.00 72.50 193 CYS A N 1
ATOM 1574 C CA . CYS A 1 193 ? -27.170 0.543 50.192 1.00 72.50 193 CYS A CA 1
ATOM 1575 C C . CYS A 1 193 ? -26.423 1.632 50.989 1.00 72.50 193 CYS A C 1
ATOM 1577 O O . CYS A 1 193 ? -26.869 2.023 52.072 1.00 72.50 193 CYS A O 1
ATOM 1579 N N . SER A 1 194 ? -25.343 2.187 50.428 1.00 74.56 194 SER A N 1
ATOM 1580 C CA . SER A 1 194 ? -24.584 3.298 51.025 1.00 74.56 194 SER A CA 1
ATOM 1581 C C . SER A 1 194 ? -25.437 4.565 51.208 1.00 74.56 194 SER A C 1
ATOM 1583 O O . SER A 1 194 ? -25.467 5.149 52.296 1.00 74.56 194 SER A O 1
ATOM 1585 N N . ILE A 1 195 ? -26.222 4.943 50.191 1.00 85.94 195 ILE A N 1
ATOM 1586 C CA . ILE A 1 195 ? -27.133 6.101 50.249 1.00 85.94 195 ILE A CA 1
ATOM 1587 C C . ILE A 1 195 ? -28.214 5.899 51.321 1.00 85.94 195 ILE A C 1
ATOM 1589 O O . ILE A 1 195 ? -28.458 6.800 52.128 1.00 85.94 195 ILE A O 1
ATOM 1593 N N . LYS A 1 196 ? -28.823 4.705 51.396 1.00 84.12 196 LYS A N 1
ATOM 1594 C CA . LYS A 1 196 ? -29.806 4.371 52.444 1.00 84.12 196 LYS A CA 1
ATOM 1595 C C . LYS A 1 196 ? -29.207 4.475 53.852 1.00 84.12 19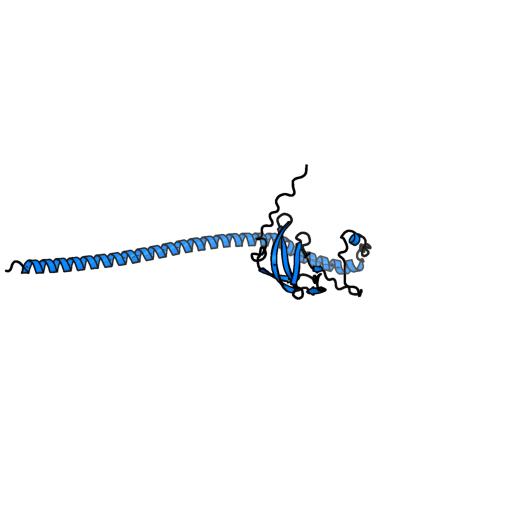6 LYS A C 1
ATOM 1597 O O . LYS A 1 196 ? -29.863 5.020 54.741 1.00 84.12 196 LYS A O 1
ATOM 1602 N N . LYS A 1 197 ? -27.968 4.007 54.060 1.00 80.19 197 LYS A N 1
ATOM 1603 C CA . LYS A 1 197 ? -27.255 4.150 55.345 1.00 80.19 197 LYS A CA 1
ATOM 1604 C C . LYS A 1 197 ? -27.033 5.625 55.706 1.00 80.19 197 LYS A C 1
ATOM 1606 O O . LYS A 1 197 ? -27.372 6.020 56.819 1.00 80.19 197 LYS A O 1
ATOM 1611 N N . ARG A 1 198 ? -26.560 6.457 54.766 1.00 82.81 198 ARG A N 1
ATOM 1612 C CA . ARG A 1 198 ? -26.376 7.911 54.974 1.00 82.81 198 ARG A CA 1
ATOM 1613 C C . ARG A 1 198 ? -27.681 8.635 55.319 1.00 82.81 198 ARG A C 1
ATOM 1615 O O . ARG A 1 198 ? -27.714 9.407 56.274 1.00 82.81 198 ARG A O 1
ATOM 1622 N N . LEU A 1 199 ? -28.767 8.352 54.596 1.00 85.19 199 LEU A N 1
ATOM 1623 C CA . LEU A 1 199 ? -30.091 8.927 54.876 1.00 85.19 199 LEU A CA 1
ATOM 1624 C C . LEU A 1 199 ? -30.604 8.545 56.269 1.00 85.19 199 LEU A C 1
ATOM 1626 O O . LEU A 1 199 ? -31.209 9.373 56.948 1.00 85.19 199 LEU A O 1
ATOM 1630 N N . LYS A 1 200 ? -30.350 7.308 56.713 1.00 87.12 200 LYS A N 1
ATOM 1631 C CA . LYS A 1 200 ? -30.727 6.847 58.056 1.00 87.12 200 LYS A CA 1
ATOM 1632 C C . LYS A 1 200 ? -29.988 7.625 59.150 1.00 87.12 200 LYS A C 1
ATOM 1634 O O . LYS A 1 200 ? -30.631 8.078 60.094 1.00 87.12 200 LYS A O 1
ATOM 1639 N N . ILE A 1 201 ? -28.682 7.842 58.973 1.00 86.81 201 ILE A N 1
ATOM 1640 C CA . ILE A 1 201 ? -27.847 8.628 59.897 1.00 86.81 201 ILE A CA 1
ATOM 1641 C C . ILE A 1 201 ? -28.325 10.088 59.955 1.00 86.81 201 ILE A C 1
ATOM 1643 O O . ILE A 1 201 ? -28.536 10.618 61.045 1.00 86.81 201 ILE A O 1
ATOM 1647 N N . MET A 1 202 ? -28.580 10.729 58.805 1.00 83.94 202 MET A N 1
ATOM 1648 C CA . MET A 1 202 ? -29.090 12.110 58.778 1.00 83.94 202 MET A CA 1
ATOM 1649 C C . MET A 1 202 ? -30.452 12.245 59.464 1.00 83.94 202 MET A C 1
ATOM 1651 O O . MET A 1 202 ? -30.648 13.168 60.251 1.00 83.94 202 MET A O 1
ATOM 1655 N N . LYS A 1 203 ? -31.384 11.311 59.229 1.00 88.12 203 LYS A N 1
ATOM 1656 C CA . LYS A 1 203 ? -32.695 11.321 59.898 1.00 88.12 203 LYS A CA 1
ATOM 1657 C C . LYS A 1 203 ? -32.566 11.211 61.419 1.00 88.12 203 LYS A C 1
ATOM 1659 O O . LYS A 1 203 ? -33.269 11.923 62.126 1.00 88.12 203 LYS A O 1
ATOM 1664 N N . GLN A 1 204 ? -31.662 10.366 61.921 1.00 84.00 204 GLN A N 1
ATOM 1665 C CA . GLN A 1 204 ? -31.390 10.256 63.361 1.00 84.00 204 GLN A CA 1
ATOM 1666 C C . GLN A 1 204 ? -30.792 11.546 63.935 1.00 84.00 204 GLN A C 1
ATOM 1668 O O . GLN A 1 204 ? -31.220 11.984 65.001 1.00 84.00 204 GLN A O 1
ATOM 1673 N N . SER A 1 205 ? -29.866 12.182 63.212 1.00 82.25 205 SER A N 1
ATOM 1674 C CA . SER A 1 205 ? -29.286 13.470 63.608 1.00 82.25 205 SER A CA 1
ATOM 1675 C C . SER A 1 205 ? -30.347 14.577 63.685 1.00 82.25 205 SER A C 1
ATOM 1677 O O . SER A 1 205 ? -30.448 15.238 64.715 1.00 82.25 205 SER A O 1
ATOM 1679 N N . ILE A 1 206 ? -31.209 14.707 62.667 1.00 87.19 206 ILE A N 1
ATOM 1680 C CA . ILE A 1 206 ? -32.324 15.674 62.654 1.00 87.19 206 ILE A CA 1
ATOM 1681 C C . ILE A 1 206 ? -33.297 15.410 63.810 1.00 87.19 206 ILE A C 1
ATOM 1683 O O . ILE A 1 206 ? -33.744 16.334 64.484 1.00 87.19 206 ILE A O 1
ATOM 1687 N N . PHE A 1 207 ? -33.619 14.145 64.083 1.00 86.56 207 PHE A N 1
ATOM 1688 C CA . PHE A 1 207 ? -34.501 13.794 65.196 1.00 86.56 207 PHE A CA 1
ATOM 1689 C C . PHE A 1 207 ? -33.898 14.206 66.547 1.00 86.56 207 PHE A C 1
ATOM 1691 O O . PHE A 1 207 ? -34.605 14.692 67.431 1.00 86.56 207 PHE A O 1
ATOM 1698 N N . HIS A 1 208 ? -32.580 14.051 66.696 1.00 83.88 208 HIS A N 1
ATOM 1699 C CA . HIS A 1 208 ? -31.857 14.456 67.895 1.00 83.88 208 HIS A CA 1
ATOM 1700 C C . HIS A 1 208 ? -31.818 15.984 68.049 1.00 83.88 208 HIS A C 1
ATOM 1702 O O . HIS A 1 208 ? -32.126 16.490 69.128 1.00 83.88 208 HIS A O 1
ATOM 1708 N N . THR A 1 209 ? -31.535 16.733 66.978 1.00 79.38 209 THR A N 1
ATOM 1709 C CA . THR A 1 209 ? -31.510 18.206 67.019 1.00 79.38 209 THR A CA 1
ATOM 1710 C C . THR A 1 209 ? -32.891 18.799 67.287 1.00 79.38 209 THR A C 1
ATOM 1712 O O . THR A 1 209 ? -33.017 19.666 68.148 1.00 79.38 209 THR A O 1
ATOM 1715 N N . VAL A 1 210 ? -33.952 18.288 66.653 1.00 84.94 210 VAL A N 1
ATOM 1716 C CA . VAL A 1 210 ? -35.338 18.710 66.931 1.00 84.94 210 VAL A CA 1
ATOM 1717 C C . VAL A 1 210 ? -35.713 18.434 68.389 1.00 84.94 210 VAL A C 1
ATOM 1719 O O . VAL A 1 210 ? -36.322 19.281 69.041 1.00 84.94 210 VAL A O 1
ATOM 1722 N N . ARG A 1 211 ? -35.300 17.288 68.943 1.00 85.56 211 ARG A N 1
ATOM 1723 C CA . ARG A 1 211 ? -35.521 16.953 70.357 1.00 85.56 211 ARG A CA 1
ATOM 1724 C C . ARG A 1 211 ? -34.781 17.909 71.300 1.00 85.56 211 ARG A C 1
ATOM 1726 O O . ARG A 1 211 ? -35.362 18.319 72.305 1.00 85.56 211 ARG A O 1
ATOM 1733 N N . ILE A 1 212 ? -33.548 18.298 70.969 1.00 81.75 212 ILE A N 1
ATOM 1734 C CA . ILE A 1 212 ? -32.777 19.303 71.722 1.00 81.75 212 ILE A CA 1
ATOM 1735 C C . ILE A 1 212 ? -33.478 20.669 71.671 1.00 81.75 212 ILE A C 1
ATOM 1737 O O . ILE A 1 212 ? -33.694 21.278 72.718 1.00 81.75 212 ILE A O 1
ATOM 1741 N N . ILE A 1 213 ? -33.905 21.121 70.488 1.00 82.00 213 ILE A N 1
ATOM 1742 C CA . ILE A 1 213 ? -34.592 22.411 70.296 1.00 82.00 213 ILE A CA 1
ATOM 1743 C C . ILE A 1 213 ? -35.926 22.448 71.056 1.00 82.00 213 ILE A C 1
ATOM 1745 O O . ILE A 1 213 ? -36.233 23.430 71.734 1.00 82.00 213 ILE A O 1
ATOM 1749 N N . LEU A 1 214 ? -36.719 21.373 70.990 1.00 77.81 214 LEU A N 1
ATOM 1750 C CA . LEU A 1 214 ? -37.966 21.253 71.751 1.00 77.81 214 LEU A CA 1
ATOM 1751 C C . LEU A 1 214 ? -37.709 21.283 73.262 1.00 77.81 214 LEU A C 1
ATOM 1753 O O . LEU A 1 214 ? -38.474 21.908 73.995 1.00 77.81 214 LEU A O 1
ATOM 1757 N N . CYS A 1 215 ? -36.624 20.660 73.731 1.00 73.06 215 CYS A N 1
ATOM 1758 C CA . CYS A 1 215 ? -36.215 20.708 75.134 1.00 73.06 215 CYS A CA 1
ATOM 1759 C C . CYS A 1 215 ? -35.832 22.134 75.568 1.00 73.06 215 CYS A C 1
ATOM 1761 O O . CYS A 1 215 ? -36.323 22.618 76.589 1.00 73.06 215 CYS A O 1
ATOM 1763 N N . GLN A 1 216 ? -35.040 22.846 74.758 1.00 73.62 216 GLN A N 1
ATOM 1764 C CA . GLN A 1 216 ? -34.662 24.243 75.007 1.00 73.62 216 GLN A CA 1
ATOM 1765 C C . GLN A 1 216 ? -35.881 25.174 75.034 1.00 73.62 216 GLN A C 1
ATOM 1767 O O . GLN A 1 216 ? -36.018 25.967 75.964 1.00 73.62 216 GLN A O 1
ATOM 1772 N N . ARG A 1 217 ? -36.823 25.035 74.091 1.00 72.31 217 ARG A N 1
ATOM 1773 C CA . ARG A 1 217 ? -38.086 25.800 74.101 1.00 72.31 217 ARG A CA 1
ATOM 1774 C C . ARG A 1 217 ? -38.919 25.539 75.355 1.00 72.31 217 ARG A C 1
ATOM 1776 O O . ARG A 1 217 ? -39.475 26.474 75.924 1.00 72.31 217 ARG A O 1
ATOM 1783 N N . ARG A 1 218 ? -38.967 24.289 75.826 1.00 69.25 218 ARG A N 1
ATOM 1784 C CA . ARG A 1 218 ? -39.669 23.917 77.065 1.00 69.25 218 ARG A CA 1
ATOM 1785 C C . ARG A 1 218 ? -39.011 24.519 78.312 1.00 69.25 218 ARG A C 1
ATOM 1787 O O . ARG A 1 218 ? -39.718 24.882 79.245 1.00 69.25 218 ARG A O 1
ATOM 1794 N N . MET A 1 219 ? -37.683 24.645 78.323 1.00 67.19 219 MET A N 1
ATOM 1795 C CA . MET A 1 219 ? -36.933 25.323 79.390 1.00 67.19 219 MET A CA 1
ATOM 1796 C C . MET A 1 219 ? -37.158 26.843 79.383 1.00 67.19 219 MET A C 1
ATOM 1798 O O . MET A 1 219 ? -37.314 27.438 80.446 1.00 67.19 219 MET A O 1
ATOM 1802 N N . ILE A 1 220 ? -37.224 27.466 78.201 1.00 64.06 220 ILE A N 1
ATOM 1803 C CA . ILE A 1 220 ? -37.480 28.909 78.049 1.00 64.06 220 ILE A CA 1
ATOM 1804 C C . ILE A 1 220 ? -38.915 29.261 78.483 1.00 64.06 220 ILE A C 1
ATOM 1806 O O . ILE A 1 220 ? -39.094 30.187 79.266 1.00 64.06 220 ILE A O 1
ATOM 1810 N N . GLY A 1 221 ? -39.924 28.475 78.084 1.00 59.62 221 GLY A N 1
ATOM 1811 C CA . GLY A 1 221 ? -41.325 28.702 78.482 1.00 59.62 221 GLY A CA 1
ATOM 1812 C C . GLY A 1 221 ? -41.624 28.475 79.973 1.00 59.62 221 GLY A C 1
ATOM 1813 O O . GLY A 1 221 ? -42.586 29.021 80.501 1.00 59.62 221 GLY A O 1
ATOM 1814 N N . LYS A 1 222 ? -40.792 27.700 80.684 1.00 58.28 222 LYS A N 1
ATOM 1815 C CA . LYS A 1 222 ? -40.873 27.577 82.152 1.00 58.28 222 LYS A CA 1
ATOM 1816 C C . LYS A 1 222 ? -40.275 28.781 82.885 1.00 58.28 222 LYS A C 1
ATOM 1818 O O . LYS A 1 222 ? -40.662 29.032 84.017 1.00 58.28 222 LYS A O 1
ATOM 1823 N N . ARG A 1 223 ? -39.351 29.519 82.257 1.00 52.50 223 ARG A N 1
ATOM 1824 C CA . ARG A 1 223 ? -38.748 30.737 82.827 1.00 52.50 223 ARG A CA 1
ATOM 1825 C C . ARG A 1 223 ? -39.630 31.978 82.664 1.00 52.50 223 ARG A C 1
ATOM 1827 O O . ARG A 1 223 ? -39.524 32.875 83.486 1.00 52.50 223 ARG A O 1
ATOM 1834 N N . SER A 1 224 ? -40.510 32.021 81.663 1.00 54.16 224 SER A N 1
ATOM 1835 C CA . SER A 1 224 ? -41.424 33.150 81.416 1.00 54.16 224 SER A CA 1
ATOM 1836 C C . SER A 1 224 ? -42.703 33.158 82.269 1.00 54.16 224 SER A C 1
ATOM 1838 O O . SER A 1 224 ? -43.437 34.128 82.204 1.00 54.16 224 SER A O 1
ATOM 1840 N N . ASN A 1 225 ? -42.978 32.106 83.053 1.00 50.72 225 ASN A N 1
ATOM 1841 C CA . ASN A 1 225 ? -44.122 32.018 83.985 1.00 50.72 225 ASN A CA 1
ATOM 1842 C C . ASN A 1 225 ? -43.720 32.275 85.458 1.00 50.72 225 ASN A C 1
ATOM 1844 O O . ASN A 1 225 ? -44.466 31.929 86.369 1.00 50.72 225 ASN A O 1
ATOM 1848 N N . ILE A 1 226 ? -42.512 32.797 85.698 1.00 51.03 226 ILE A N 1
ATOM 1849 C CA . ILE A 1 226 ? -41.938 33.039 87.039 1.00 51.03 226 ILE A CA 1
ATOM 1850 C C . ILE A 1 226 ? -41.752 34.555 87.306 1.00 51.03 226 ILE A C 1
ATOM 1852 O O . ILE A 1 226 ? -41.173 34.948 88.313 1.00 51.03 226 ILE A O 1
ATOM 1856 N N . ILE A 1 227 ? -42.273 35.422 86.436 1.00 44.72 227 ILE A N 1
ATOM 1857 C CA . ILE A 1 227 ? -42.313 36.886 86.604 1.00 44.72 227 ILE A CA 1
ATOM 1858 C C . ILE A 1 227 ? -43.729 37.337 86.264 1.00 44.72 227 ILE A C 1
ATOM 1860 O O . ILE A 1 227 ? -44.270 38.170 87.019 1.00 44.72 227 ILE A O 1
#

Sequence (227 aa):
MEDWKRGIKEDKNCENWRENLPKTTFEIPFDIACSACDKIFYKGTQMKAFQQNTRNYFSTPIIEFSMRCKKCANLIAIQTDPEHCEYTPAIGCYKYVKNKGSKNSREELIDVEEVKSIEIGSEKINKEPDESVIAIEGPRIAKIHALNEKFKDDFGLNQMMRKKLRKEKKNLMHTSHKNSMRNEKNTDEMKKCSIKKRLKIMKQSIFHTVRIILCQRRMIGKRSNII

Nearest PDB structures (foldseek):
  7b9v-assembly1_D  TM=5.306E-01  e=1.959E-07  Saccharomyces cerevisiae
  6zym-assembly1_u  TM=5.704E-01  e=7.406E-07  Homo sapiens
  5lj5-assembly1_D  TM=8.648E-01  e=5.040E-05  Saccharomyces cerevisiae
  6j6q-assembly1_F  TM=5.906E-01  e=2.221E-06  Saccharomyces cerevisiae S288C
  5yzg-assembly1_Y  TM=3.733E-01  e=4.941E-07  Homo sapiens

Mean predicted aligned error: 19.26 Å

Secondary structure (DSSP, 8-state):
-----S-----TT-S-TTTTSPEEEEE-SS-EEETTT--EE-TT-EEEEEEEEEEEETTEEEEEEEEE-TTT--EEEEEEETTTTEEEEEESEEE----SS-S--------TTGGGT----------PPPHHHHHHHHHHHHHHHHHHHTTTTHHHHHHHHHHHHHHHHHHHHHHHHHHHHHHHHHHHHHHHHHHHHHHHHHHHHHHHHHHHHHHHHHHHHHHTT--

Radius of gyration: 40.71 Å; Cα contacts (8 Å, |Δi|>4): 178; chains: 1; bounding box: 66×79×120 Å

InterPro domains:
  IPR007590 Saf4/Yju2 protein [PF04502] (26-192)
  IPR007590 Saf4/Yju2 protein [PTHR12111] (24-192)

pLDDT: mean 78.41, std 19.24, range [32.47, 97.25]

Organism: NCBI:txid1481888